Protein AF-A0A3L6E721-F1 (afdb_monomer_lite)

Structure (mmCIF, N/CA/C/O backbone):
data_AF-A0A3L6E721-F1
#
_entry.id   AF-A0A3L6E721-F1
#
loop_
_atom_site.group_PDB
_atom_site.id
_atom_site.type_symbol
_atom_site.label_atom_id
_atom_site.label_alt_id
_atom_site.label_comp_id
_atom_site.label_asym_id
_atom_site.label_entity_id
_atom_site.label_seq_id
_atom_site.pdbx_PDB_ins_code
_atom_site.Cartn_x
_atom_site.Cartn_y
_atom_site.Cartn_z
_atom_site.occupancy
_atom_site.B_iso_or_equiv
_atom_site.auth_seq_id
_atom_site.auth_comp_id
_atom_site.auth_asym_id
_atom_site.auth_atom_id
_atom_site.pdbx_PDB_model_num
ATOM 1 N N . MET A 1 1 ? -9.707 8.277 17.099 1.00 59.19 1 MET A N 1
ATOM 2 C CA . MET A 1 1 ? -8.666 9.233 17.540 1.00 59.19 1 MET A CA 1
ATOM 3 C C . MET A 1 1 ? -8.993 9.971 18.826 1.00 59.19 1 MET A C 1
ATOM 5 O O . MET A 1 1 ? -8.111 10.050 19.666 1.00 59.19 1 MET A O 1
ATOM 9 N N . GLY A 1 2 ? -10.225 10.451 19.036 1.00 62.56 2 GLY A N 1
ATOM 10 C CA . GLY A 1 2 ? -10.577 11.177 20.269 1.00 62.56 2 GLY A CA 1
ATOM 11 C C . GLY A 1 2 ? -10.216 10.443 21.569 1.00 62.56 2 GLY A C 1
ATOM 12 O O . GLY A 1 2 ? -9.658 11.056 22.465 1.00 62.56 2 GLY A O 1
ATOM 13 N N . VAL A 1 3 ? -10.417 9.121 21.645 1.00 65.62 3 VAL A N 1
ATOM 14 C CA . VAL A 1 3 ? -10.049 8.321 22.834 1.00 65.62 3 VAL A CA 1
ATOM 15 C C . VAL A 1 3 ? -8.526 8.236 23.040 1.00 65.62 3 VAL A C 1
ATOM 17 O O . VAL A 1 3 ? -8.079 8.391 24.173 1.00 65.62 3 VAL A O 1
ATOM 20 N N . LEU A 1 4 ? -7.732 8.071 21.966 1.00 60.97 4 LEU A N 1
ATOM 21 C CA . LEU A 1 4 ? -6.254 8.070 22.013 1.00 60.97 4 LEU A CA 1
ATOM 22 C C . LEU A 1 4 ? -5.689 9.377 22.576 1.00 60.97 4 LEU A C 1
ATOM 24 O O . LEU A 1 4 ? -4.715 9.365 23.319 1.00 60.97 4 LEU A O 1
ATOM 28 N N . LEU A 1 5 ? -6.282 10.499 22.181 1.00 61.50 5 LEU A N 1
ATOM 29 C CA . LEU A 1 5 ? -5.807 11.838 22.530 1.00 61.50 5 LEU A CA 1
ATOM 30 C C . LEU A 1 5 ? -6.464 12.380 23.811 1.00 61.50 5 LEU A C 1
ATOM 32 O O . LEU A 1 5 ? -6.153 13.481 24.252 1.00 61.50 5 LEU A O 1
ATOM 36 N N . SER A 1 6 ? -7.380 11.619 24.416 1.00 64.69 6 SER A N 1
ATOM 37 C CA . SER A 1 6 ? -8.071 12.004 25.646 1.00 64.69 6 SER A CA 1
ATOM 38 C C . SER A 1 6 ? -7.344 11.524 26.903 1.00 64.69 6 SER A C 1
ATOM 40 O O . SER A 1 6 ? -6.541 10.593 26.875 1.00 64.69 6 SER A O 1
ATOM 42 N N . ARG A 1 7 ? -7.744 12.071 28.058 1.00 59.16 7 ARG A N 1
ATOM 43 C CA . ARG A 1 7 ? -7.320 11.593 29.387 1.00 59.16 7 ARG A CA 1
ATOM 44 C C . ARG A 1 7 ? -7.696 10.130 29.682 1.00 59.16 7 ARG A C 1
ATOM 46 O O . ARG A 1 7 ? -7.154 9.553 30.615 1.00 59.16 7 ARG A O 1
ATOM 53 N N . HIS A 1 8 ? -8.580 9.524 28.886 1.00 65.94 8 HIS A N 1
ATOM 54 C CA . HIS A 1 8 ? -9.030 8.132 29.029 1.00 65.94 8 HIS A CA 1
ATOM 55 C C . HIS A 1 8 ? -8.219 7.160 28.158 1.00 65.94 8 HIS A C 1
ATOM 57 O O . HIS A 1 8 ? -8.644 6.034 27.902 1.00 65.94 8 HIS A O 1
ATOM 63 N N . CYS A 1 9 ? -7.054 7.589 27.667 1.00 63.94 9 CYS A N 1
ATOM 64 C CA . CYS A 1 9 ? -6.221 6.778 26.799 1.00 63.94 9 CYS A CA 1
ATOM 65 C C . CYS A 1 9 ? -5.763 5.495 27.531 1.00 63.94 9 CYS A C 1
ATOM 67 O O . CYS A 1 9 ? -5.126 5.601 28.584 1.00 63.94 9 CYS A O 1
ATOM 69 N N . PRO A 1 10 ? -6.027 4.282 26.999 1.00 63.97 10 PRO A N 1
ATOM 70 C CA . PRO A 1 10 ? -5.727 3.007 27.674 1.00 63.97 10 PRO A CA 1
ATOM 71 C C . PRO A 1 10 ? -4.226 2.783 27.939 1.00 63.97 10 PRO A C 1
ATOM 73 O O . PRO A 1 10 ? -3.845 1.941 28.760 1.00 63.97 10 PRO A O 1
ATOM 76 N N . VAL A 1 11 ? -3.366 3.569 27.282 1.00 67.25 11 VAL A N 1
ATOM 77 C CA . VAL A 1 11 ? -1.922 3.617 27.536 1.00 67.25 11 VAL A CA 1
ATOM 78 C C . VAL A 1 11 ? -1.609 4.196 28.920 1.00 67.25 11 VAL A C 1
ATOM 80 O O . VAL A 1 11 ? -0.699 3.694 29.567 1.00 67.25 11 VAL A O 1
ATOM 83 N N . TRP A 1 12 ? -2.384 5.161 29.429 1.00 66.00 12 TRP A N 1
ATOM 84 C CA . TRP A 1 12 ? -2.073 5.894 30.671 1.00 66.00 12 TRP A CA 1
ATOM 85 C C . TRP A 1 12 ? -3.163 5.775 31.747 1.00 66.00 12 TRP A C 1
ATOM 87 O O . TRP A 1 12 ? -2.853 5.678 32.931 1.00 66.00 12 TRP A O 1
ATOM 97 N N . ALA A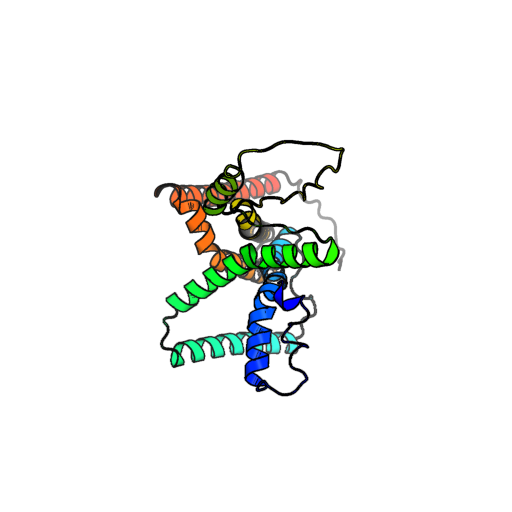 1 13 ? -4.436 5.699 31.349 1.00 58.44 13 ALA A N 1
ATOM 98 C CA . ALA A 1 13 ? -5.597 5.745 32.246 1.00 58.44 13 ALA A CA 1
ATOM 99 C C . ALA A 1 13 ? -5.777 4.500 33.143 1.00 58.44 13 ALA A C 1
ATOM 101 O O . ALA A 1 13 ? -6.616 4.496 34.037 1.00 58.44 13 ALA A O 1
ATOM 102 N N . GLY A 1 14 ? -4.995 3.438 32.920 1.00 55.88 14 GLY A N 1
ATOM 103 C CA . GLY A 1 14 ? -5.086 2.161 33.639 1.00 55.88 14 GLY A CA 1
ATOM 104 C C . GLY A 1 14 ? -3.946 1.875 34.621 1.00 55.88 14 GLY A C 1
ATOM 105 O O . GLY A 1 14 ? -3.832 0.739 35.077 1.00 55.88 14 GLY A O 1
ATOM 106 N N . ALA A 1 15 ? -3.084 2.848 34.938 1.00 57.94 15 ALA A N 1
ATOM 107 C CA . ALA A 1 15 ? -1.935 2.634 35.830 1.00 57.94 15 ALA A CA 1
ATOM 108 C C . ALA A 1 15 ? -2.318 2.275 37.290 1.00 57.94 15 ALA A C 1
ATOM 110 O O . ALA A 1 15 ? -1.458 1.844 38.049 1.00 57.94 15 ALA A O 1
ATOM 111 N N . GLY A 1 16 ? -3.602 2.399 37.662 1.00 58.09 16 GLY A N 1
ATOM 112 C CA . GLY A 1 16 ? -4.143 2.173 39.012 1.00 58.09 16 GLY A CA 1
ATOM 113 C C . GLY A 1 16 ? -4.856 0.831 39.271 1.00 58.09 16 GLY A C 1
ATOM 114 O O . GLY A 1 16 ? -5.686 0.771 40.169 1.00 58.09 16 GLY A O 1
ATOM 115 N N . GLY A 1 17 ? -4.575 -0.241 38.515 1.00 60.00 17 GLY A N 1
ATOM 116 C CA . GLY A 1 17 ? -4.754 -1.617 39.030 1.00 60.00 17 GLY A CA 1
ATOM 117 C C . GLY A 1 17 ? -6.043 -2.402 38.721 1.00 60.00 17 GLY A C 1
ATOM 118 O O . GLY A 1 17 ? -6.237 -3.453 39.320 1.00 60.00 17 GLY A O 1
ATOM 119 N N . SER A 1 18 ? -6.905 -1.982 37.787 1.00 69.06 18 SER A N 1
ATOM 120 C CA . SER A 1 18 ? -8.177 -2.699 37.513 1.00 69.06 18 SER A CA 1
ATOM 121 C C . SER A 1 18 ? -8.156 -3.662 36.302 1.00 69.06 18 SER A C 1
ATOM 123 O O . SER A 1 18 ? -8.929 -4.618 36.257 1.00 69.06 18 SER A O 1
ATOM 125 N N . LEU A 1 19 ? -7.254 -3.484 35.323 1.00 72.75 19 LEU A N 1
ATOM 126 C CA . LEU A 1 19 ? -7.247 -4.287 34.086 1.00 72.75 19 LEU A CA 1
ATOM 127 C C . LEU A 1 19 ? -6.086 -5.287 34.000 1.00 72.75 19 LEU A C 1
ATOM 129 O O . LEU A 1 19 ? -4.929 -4.943 34.240 1.00 72.75 19 LEU A O 1
ATOM 133 N N . ARG A 1 20 ? -6.387 -6.510 33.534 1.00 81.81 20 ARG A N 1
ATOM 134 C CA . ARG A 1 20 ? -5.376 -7.527 33.193 1.00 81.81 20 ARG A CA 1
ATOM 135 C C . ARG A 1 20 ? -4.477 -7.034 32.054 1.00 81.81 20 ARG A C 1
ATOM 137 O O . ARG A 1 20 ? -4.960 -6.432 31.095 1.00 81.81 20 ARG A O 1
ATOM 144 N N . PHE A 1 21 ? -3.184 -7.361 32.110 1.00 80.81 21 PHE A N 1
ATOM 145 C CA . PHE A 1 21 ? -2.191 -6.912 31.122 1.00 80.81 21 PHE A CA 1
ATOM 146 C C . PHE A 1 21 ? -2.587 -7.235 29.669 1.00 80.81 21 PHE A C 1
ATOM 148 O O . PHE A 1 21 ? -2.587 -6.343 28.824 1.00 80.81 21 PHE A O 1
ATOM 155 N N . MET A 1 22 ? -3.013 -8.473 29.389 1.00 84.31 22 MET A N 1
ATOM 156 C CA . MET A 1 22 ? -3.450 -8.879 28.042 1.00 84.31 22 MET A CA 1
ATOM 157 C C . MET A 1 22 ? -4.666 -8.088 27.545 1.00 84.31 22 MET A C 1
ATOM 159 O O . MET A 1 22 ? -4.739 -7.724 26.375 1.00 84.31 22 MET A O 1
ATOM 163 N N . GLN A 1 23 ? -5.600 -7.772 28.442 1.00 84.06 23 GLN A N 1
ATOM 164 C CA . GLN A 1 23 ? -6.775 -6.975 28.109 1.00 84.06 23 GLN A CA 1
ATOM 165 C C . GLN A 1 23 ? -6.376 -5.530 27.773 1.00 84.06 23 GLN A C 1
ATOM 167 O O . GLN A 1 23 ? -6.876 -4.954 26.809 1.00 84.06 23 GLN A O 1
ATOM 172 N N . ARG A 1 24 ? -5.419 -4.962 28.518 1.00 81.38 24 ARG A N 1
ATOM 173 C CA . ARG A 1 24 ? -4.855 -3.637 28.229 1.00 81.38 24 ARG A CA 1
ATOM 174 C C . ARG A 1 24 ? -4.143 -3.606 26.878 1.00 81.38 24 ARG A C 1
ATOM 176 O O . ARG A 1 24 ? -4.360 -2.659 26.129 1.00 81.38 24 ARG A O 1
ATOM 183 N N . LEU A 1 25 ? -3.361 -4.635 26.544 1.00 82.44 25 LEU A N 1
ATOM 184 C CA . LEU A 1 25 ? -2.723 -4.751 25.229 1.00 82.44 25 LEU A CA 1
ATOM 185 C C . LEU A 1 25 ? -3.774 -4.756 24.110 1.00 82.44 25 LEU A C 1
ATOM 187 O O . LEU A 1 25 ? -3.654 -3.978 23.172 1.00 82.44 25 LEU A O 1
ATOM 191 N N . GLY A 1 26 ? -4.848 -5.541 24.258 1.00 83.12 26 GLY A N 1
ATOM 192 C CA . GLY A 1 26 ? -5.957 -5.565 23.300 1.00 83.12 26 GLY A CA 1
ATOM 193 C C . GLY A 1 26 ? -6.615 -4.194 23.108 1.00 83.12 26 GLY A C 1
ATOM 194 O O . GLY A 1 26 ? -6.809 -3.755 21.975 1.00 83.12 26 GLY A O 1
ATOM 195 N N . TYR A 1 27 ? -6.891 -3.467 24.197 1.00 83.00 27 TYR A N 1
ATOM 196 C CA . TYR A 1 27 ? -7.426 -2.105 24.100 1.00 83.00 27 TYR A CA 1
ATOM 197 C C . TYR A 1 27 ? -6.462 -1.146 23.406 1.00 83.00 27 TYR A C 1
ATOM 199 O O . TYR A 1 27 ? -6.893 -0.374 22.552 1.00 83.00 27 TYR A O 1
ATOM 207 N N . VAL A 1 28 ? -5.170 -1.199 23.738 1.00 83.06 28 VAL A N 1
ATOM 208 C CA . VAL A 1 28 ? -4.150 -0.369 23.085 1.00 83.06 28 VAL A CA 1
ATOM 209 C C . VAL A 1 28 ? -4.083 -0.684 21.593 1.00 83.06 28 VAL A C 1
ATOM 211 O O . VAL A 1 28 ? -4.116 0.248 20.798 1.00 83.06 28 VAL A O 1
ATOM 214 N N . SER A 1 29 ? -4.077 -1.958 21.196 1.00 84.12 29 SER A N 1
ATOM 215 C CA . SER A 1 29 ? -4.063 -2.367 19.788 1.00 84.12 29 SER A CA 1
ATOM 216 C C . SER A 1 29 ? -5.284 -1.857 19.023 1.00 84.12 29 SER A C 1
ATOM 218 O O . SER A 1 29 ? -5.118 -1.256 17.965 1.00 84.12 29 SER A O 1
ATOM 220 N N . CYS A 1 30 ? -6.498 -2.008 19.562 1.00 82.94 30 CYS A N 1
ATOM 221 C CA . CYS A 1 30 ? -7.720 -1.504 18.922 1.00 82.94 30 CYS A CA 1
ATOM 222 C C . CYS A 1 30 ? -7.704 0.019 18.755 1.00 82.94 30 CYS A C 1
ATOM 224 O O . CYS A 1 30 ? -8.133 0.562 17.738 1.00 82.94 30 CYS A O 1
ATOM 226 N N . VAL A 1 31 ? -7.208 0.718 19.772 1.00 80.38 31 VAL A N 1
ATOM 227 C CA . VAL A 1 31 ? -7.213 2.177 19.828 1.00 80.38 31 VAL A CA 1
ATOM 228 C C . VAL A 1 31 ? -6.085 2.765 18.963 1.00 80.38 31 VAL A C 1
ATOM 230 O O . VAL A 1 31 ? -6.298 3.788 18.313 1.00 80.38 31 VAL A O 1
ATOM 233 N N . ALA A 1 32 ? -4.939 2.083 18.862 1.00 83.06 32 ALA A N 1
ATOM 234 C CA . ALA A 1 32 ? -3.809 2.427 17.996 1.00 83.06 32 ALA A CA 1
ATOM 235 C C . ALA A 1 32 ? -3.986 1.988 16.534 1.00 83.06 32 ALA A C 1
ATOM 237 O O . ALA A 1 32 ? -3.290 2.499 15.663 1.00 83.06 32 ALA A O 1
ATOM 238 N N . TYR A 1 33 ? -4.923 1.088 16.236 1.00 84.50 33 TYR A N 1
ATOM 239 C CA . TYR A 1 33 ? -5.125 0.530 14.899 1.00 84.50 33 TYR A CA 1
ATOM 240 C C . TYR A 1 33 ? -5.216 1.581 13.770 1.00 84.50 33 TYR A C 1
ATOM 242 O O . TYR A 1 33 ? -4.539 1.414 12.755 1.00 84.50 33 TYR A O 1
ATOM 250 N N . PRO A 1 34 ? -5.934 2.717 13.919 1.00 86.56 34 PRO A N 1
ATOM 251 C CA . PRO A 1 34 ? -5.945 3.749 12.885 1.00 86.56 34 PRO A CA 1
ATOM 252 C C . PRO A 1 34 ? -4.575 4.393 12.637 1.00 86.56 34 PRO A C 1
ATOM 254 O O . PRO A 1 34 ? -4.321 4.804 11.511 1.00 86.56 34 PRO A O 1
ATOM 257 N N . LEU A 1 35 ? -3.672 4.460 13.626 1.00 87.38 35 LEU A N 1
ATOM 258 C CA . LEU A 1 35 ? -2.313 4.995 13.432 1.00 87.38 35 LEU A CA 1
ATOM 259 C C . LEU A 1 35 ? -1.501 4.149 12.448 1.00 87.38 35 LEU 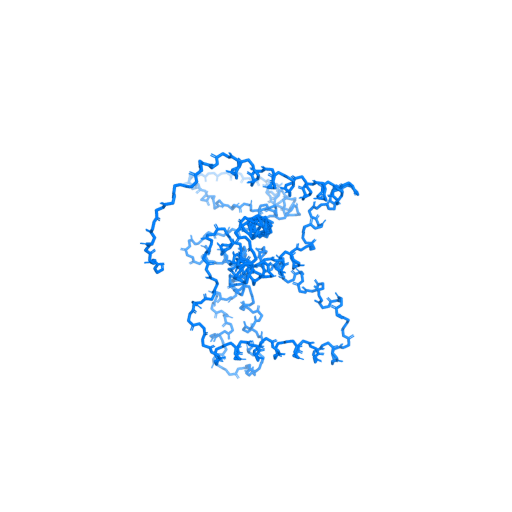A C 1
ATOM 261 O O . LEU A 1 35 ? -0.689 4.701 11.709 1.00 87.38 35 LEU A O 1
ATOM 265 N N . ALA A 1 36 ? -1.763 2.840 12.375 1.00 88.94 36 ALA A N 1
ATOM 266 C CA . ALA A 1 36 ? -1.113 1.948 11.418 1.00 88.94 36 ALA A CA 1
ATOM 267 C C . ALA A 1 36 ? -1.451 2.286 9.950 1.00 88.94 36 ALA A C 1
ATOM 269 O O . ALA A 1 36 ? -0.767 1.822 9.040 1.00 88.94 36 ALA A O 1
ATOM 270 N N . SER A 1 37 ? -2.450 3.141 9.695 1.00 91.81 37 SER A N 1
ATOM 271 C CA . SER A 1 37 ? -2.745 3.624 8.342 1.00 91.81 37 SER A CA 1
ATOM 272 C C . SER A 1 37 ? -1.643 4.497 7.738 1.00 91.81 37 SER A C 1
ATOM 274 O O . SER A 1 37 ? -1.463 4.454 6.523 1.00 91.81 37 SER A O 1
ATOM 276 N N . ILE A 1 38 ? -0.882 5.254 8.542 1.00 91.75 38 ILE A N 1
ATOM 277 C CA . ILE A 1 38 ? 0.239 6.067 8.042 1.00 91.75 38 ILE A CA 1
ATOM 278 C C . ILE A 1 38 ? 1.329 5.167 7.439 1.00 91.75 38 ILE A C 1
ATOM 280 O O . ILE A 1 38 ? 1.593 5.302 6.242 1.00 91.75 38 ILE A O 1
ATOM 284 N N . PRO A 1 39 ? 1.943 4.228 8.194 1.00 92.75 39 PRO A N 1
ATOM 285 C CA . PRO A 1 39 ? 2.971 3.358 7.633 1.00 92.75 39 PRO A CA 1
ATOM 286 C C . PRO A 1 39 ? 2.423 2.481 6.505 1.00 92.75 39 PRO A C 1
ATOM 288 O O . PRO A 1 39 ? 3.133 2.252 5.532 1.00 92.75 39 PRO A O 1
ATOM 291 N N . LEU A 1 40 ? 1.153 2.061 6.565 1.00 92.19 40 LEU A N 1
ATOM 292 C CA . LEU A 1 40 ? 0.512 1.344 5.461 1.00 92.19 40 LEU A CA 1
ATOM 293 C C . LEU A 1 40 ? 0.429 2.190 4.181 1.00 92.19 40 LEU A C 1
ATOM 295 O O . LEU A 1 40 ? 0.710 1.700 3.091 1.00 92.19 40 LEU A O 1
ATOM 299 N N . THR A 1 41 ? 0.063 3.466 4.297 1.00 92.75 41 THR A N 1
ATOM 300 C CA . THR A 1 41 ? -0.020 4.385 3.151 1.00 92.75 41 THR A CA 1
ATOM 301 C C . THR A 1 41 ? 1.362 4.620 2.546 1.00 92.75 41 THR A C 1
ATOM 303 O O . THR A 1 41 ? 1.510 4.564 1.327 1.00 92.75 41 THR A O 1
ATOM 306 N N . VAL A 1 42 ? 2.385 4.807 3.387 1.00 94.19 42 VAL A N 1
ATOM 307 C CA . VAL A 1 42 ? 3.785 4.921 2.946 1.00 94.19 42 VAL A CA 1
ATOM 308 C C . VAL A 1 42 ? 4.239 3.639 2.247 1.00 94.19 42 VAL A C 1
ATOM 310 O O . VAL A 1 42 ? 4.801 3.710 1.158 1.00 94.19 42 VAL A O 1
ATOM 313 N N . TYR A 1 43 ? 3.932 2.469 2.812 1.00 91.94 43 TYR A N 1
ATOM 314 C CA . TYR A 1 43 ? 4.230 1.172 2.205 1.00 91.94 43 TYR A CA 1
ATOM 315 C C . TYR A 1 43 ? 3.592 1.021 0.818 1.00 91.94 43 TYR A C 1
ATOM 317 O O . TYR A 1 43 ? 4.256 0.583 -0.115 1.00 91.94 43 TYR A O 1
ATOM 325 N N . CYS A 1 44 ? 2.335 1.437 0.645 1.00 92.50 44 CYS A N 1
ATOM 326 C CA . CYS A 1 44 ? 1.661 1.398 -0.654 1.00 92.50 44 CYS A CA 1
ATOM 327 C C . CYS A 1 44 ? 2.211 2.428 -1.660 1.00 92.50 44 CYS A C 1
ATOM 329 O O . CYS A 1 44 ? 2.108 2.214 -2.868 1.00 92.50 44 CYS A O 1
ATOM 331 N N . ALA A 1 45 ? 2.769 3.549 -1.192 1.00 93.19 45 ALA A N 1
ATOM 332 C CA . ALA A 1 45 ? 3.348 4.595 -2.040 1.00 93.19 45 ALA A CA 1
ATOM 333 C C . ALA A 1 45 ? 4.794 4.293 -2.466 1.00 93.19 45 ALA A C 1
ATOM 335 O O . ALA A 1 45 ? 5.228 4.736 -3.531 1.00 93.19 45 ALA A O 1
ATOM 336 N N . LEU A 1 46 ? 5.535 3.540 -1.649 1.00 92.25 46 LEU A N 1
ATOM 337 C CA . LEU A 1 46 ? 6.959 3.274 -1.839 1.00 92.25 46 LEU A CA 1
ATOM 338 C C . LEU A 1 46 ? 7.287 2.640 -3.207 1.00 92.25 46 LEU A C 1
ATOM 340 O O . LEU A 1 46 ? 8.175 3.165 -3.879 1.00 92.25 46 LEU A O 1
ATOM 344 N N . PRO A 1 47 ? 6.583 1.595 -3.696 1.00 89.50 47 PRO A N 1
ATOM 345 C CA . PRO A 1 47 ? 6.909 0.991 -4.987 1.00 89.50 47 PRO A CA 1
ATOM 346 C C . PRO A 1 47 ? 6.696 1.965 -6.147 1.00 89.50 47 PRO A C 1
ATOM 348 O O . PRO A 1 47 ? 7.541 2.047 -7.035 1.00 89.50 47 PRO A O 1
ATOM 351 N N . ALA A 1 48 ? 5.617 2.753 -6.112 1.00 91.88 48 ALA A N 1
ATOM 352 C CA . ALA A 1 48 ? 5.365 3.795 -7.103 1.00 91.88 48 ALA A CA 1
ATOM 353 C C . ALA A 1 48 ? 6.483 4.848 -7.102 1.00 91.88 48 ALA A C 1
ATOM 355 O O . ALA A 1 48 ? 7.018 5.176 -8.158 1.00 91.88 48 ALA A O 1
ATOM 356 N N . ALA A 1 49 ? 6.890 5.331 -5.925 1.00 91.00 49 ALA A N 1
ATOM 357 C CA . ALA A 1 49 ? 7.974 6.301 -5.809 1.00 91.00 49 ALA A CA 1
ATOM 358 C C . ALA A 1 49 ? 9.301 5.745 -6.354 1.00 91.00 49 ALA A C 1
ATOM 360 O O . ALA A 1 49 ? 9.983 6.427 -7.118 1.00 91.00 49 ALA A O 1
ATOM 361 N N . CYS A 1 50 ? 9.653 4.502 -6.024 1.00 88.94 50 CYS A N 1
ATOM 362 C CA . CYS A 1 50 ? 10.887 3.864 -6.490 1.00 88.94 50 CYS A CA 1
ATOM 363 C C . CYS A 1 50 ? 10.887 3.572 -7.996 1.00 88.94 50 CYS A C 1
ATOM 365 O O . CYS A 1 50 ? 11.935 3.665 -8.633 1.00 88.94 50 CYS A O 1
ATOM 367 N N . LEU A 1 51 ? 9.730 3.246 -8.578 1.00 87.19 51 LEU A N 1
ATOM 368 C CA . LEU A 1 51 ? 9.596 3.043 -10.022 1.00 87.19 51 LEU A CA 1
ATOM 369 C C . LEU A 1 51 ? 9.667 4.356 -10.804 1.00 87.19 51 LEU A C 1
ATOM 371 O O . LEU A 1 51 ? 10.304 4.399 -11.849 1.00 87.19 51 LEU A O 1
ATOM 375 N N . LEU A 1 52 ? 9.068 5.430 -10.286 1.00 85.62 52 LEU A N 1
ATOM 376 C CA . LEU A 1 52 ? 9.059 6.735 -10.954 1.00 85.62 52 LEU A CA 1
ATOM 377 C C . LEU A 1 52 ? 10.379 7.502 -10.799 1.00 85.62 52 LEU A C 1
ATOM 379 O O . LEU A 1 52 ? 10.754 8.257 -11.687 1.00 85.62 52 LEU A O 1
ATOM 383 N N . THR A 1 53 ? 11.089 7.325 -9.681 1.00 84.81 53 THR A N 1
ATOM 384 C CA . THR A 1 53 ? 12.371 8.013 -9.427 1.00 84.81 53 THR A CA 1
ATOM 385 C C . THR A 1 53 ? 13.597 7.200 -9.832 1.00 84.81 53 THR A C 1
ATOM 387 O O . THR A 1 53 ? 14.713 7.703 -9.739 1.00 84.81 53 THR A O 1
ATOM 390 N N . GLY A 1 54 ? 13.425 5.932 -10.212 1.00 74.81 54 GLY A N 1
ATOM 391 C CA . GLY A 1 54 ? 14.524 5.020 -10.537 1.00 74.81 54 GLY A CA 1
ATOM 392 C C . GLY A 1 54 ? 15.339 4.534 -9.330 1.00 74.81 54 GLY A C 1
ATOM 393 O O . GLY A 1 54 ? 16.121 3.595 -9.469 1.00 74.81 54 GLY A O 1
ATOM 394 N N . LYS A 1 55 ? 15.128 5.081 -8.125 1.00 80.06 55 LYS A N 1
ATOM 395 C CA . LYS A 1 55 ? 15.883 4.712 -6.915 1.00 80.06 55 LYS A CA 1
ATOM 396 C C . LYS A 1 55 ? 15.604 3.274 -6.470 1.00 80.06 55 LYS A C 1
ATOM 398 O O . LYS A 1 55 ? 14.494 2.755 -6.629 1.00 80.06 55 LYS A O 1
ATOM 403 N N . SER A 1 56 ? 16.626 2.606 -5.943 1.00 73.62 56 SER A N 1
ATOM 404 C CA . SER A 1 56 ? 16.509 1.260 -5.372 1.00 73.62 56 SER A CA 1
ATOM 405 C C . SER A 1 56 ? 15.767 1.293 -4.032 1.00 73.62 56 SER A C 1
ATOM 407 O O . SER A 1 56 ? 15.893 2.242 -3.264 1.00 73.62 56 SER A O 1
ATOM 409 N N . ILE A 1 57 ? 14.940 0.269 -3.785 1.00 72.25 57 ILE A N 1
ATOM 410 C CA . ILE A 1 57 ? 14.209 0.092 -2.513 1.00 72.25 57 ILE A CA 1
ATOM 411 C C . ILE A 1 57 ? 15.161 -0.399 -1.421 1.00 72.25 57 ILE A C 1
ATOM 413 O O . ILE A 1 57 ? 15.038 -0.010 -0.263 1.00 72.25 57 ILE A O 1
ATOM 417 N N . PHE A 1 58 ? 16.092 -1.268 -1.808 1.00 70.00 58 PHE A N 1
ATOM 418 C CA . PHE A 1 58 ? 17.115 -1.813 -0.933 1.00 70.00 58 PHE A CA 1
ATOM 419 C C . PHE A 1 58 ? 18.423 -1.043 -1.138 1.00 70.00 58 PHE A C 1
ATOM 421 O O . PHE A 1 58 ? 18.678 -0.611 -2.266 1.00 70.00 58 PHE A O 1
ATOM 428 N N . PRO A 1 59 ? 19.225 -0.855 -0.075 1.00 70.50 59 PRO A N 1
ATOM 429 C CA . PRO A 1 59 ? 20.592 -0.368 -0.222 1.00 70.50 59 PRO A CA 1
ATOM 430 C C . PRO A 1 59 ? 21.382 -1.337 -1.107 1.00 70.50 59 PRO A C 1
ATOM 432 O O . PRO A 1 59 ? 21.142 -2.542 -1.054 1.00 70.50 59 PRO A O 1
ATOM 435 N N . ASP A 1 60 ? 22.312 -0.821 -1.908 1.00 66.81 60 ASP A N 1
ATOM 436 C CA . ASP A 1 60 ? 23.084 -1.642 -2.850 1.00 66.81 60 ASP A CA 1
ATOM 437 C C . ASP A 1 60 ? 24.013 -2.647 -2.127 1.00 66.81 60 ASP A C 1
ATOM 439 O O . ASP A 1 60 ? 24.377 -3.679 -2.689 1.00 66.81 60 ASP A O 1
ATOM 443 N N . ASP A 1 61 ? 24.283 -2.411 -0.837 1.00 70.50 61 ASP A N 1
ATOM 444 C CA . ASP A 1 61 ? 25.142 -3.219 0.037 1.00 70.50 61 ASP A CA 1
ATOM 445 C C . ASP A 1 61 ? 24.378 -4.267 0.878 1.00 70.50 61 ASP A C 1
ATOM 447 O O . ASP A 1 61 ? 24.719 -4.509 2.037 1.00 70.50 61 ASP A O 1
ATOM 451 N N . VAL A 1 62 ? 23.316 -4.893 0.356 1.00 72.75 62 VAL A N 1
ATOM 452 C CA . VAL A 1 62 ? 22.668 -6.009 1.079 1.00 72.75 62 VAL A CA 1
ATOM 453 C C . VAL A 1 62 ? 23.603 -7.217 1.140 1.00 72.75 62 VAL A C 1
ATOM 455 O O . VAL A 1 62 ? 23.855 -7.888 0.137 1.00 72.75 62 VAL A O 1
ATOM 458 N N . GLY A 1 63 ? 24.092 -7.527 2.341 1.00 82.12 63 GLY A N 1
ATOM 459 C CA . GLY A 1 63 ? 24.917 -8.703 2.576 1.00 82.12 63 GLY A CA 1
ATOM 460 C C . GLY A 1 63 ? 24.119 -10.005 2.456 1.00 82.12 63 GLY A C 1
ATOM 461 O O . GLY A 1 63 ? 22.894 -10.037 2.587 1.00 82.12 63 GLY A O 1
ATOM 462 N N . PHE A 1 64 ? 24.826 -11.126 2.280 1.00 84.75 64 PHE A N 1
ATOM 463 C CA . PHE A 1 64 ? 24.210 -12.461 2.264 1.00 84.75 64 PHE A CA 1
ATOM 464 C C . PHE A 1 64 ? 23.368 -12.727 3.524 1.00 84.75 64 PHE A C 1
ATOM 466 O O . PHE A 1 64 ? 22.253 -13.237 3.434 1.00 84.75 64 PHE A O 1
ATOM 473 N N . ASN A 1 65 ? 23.875 -12.330 4.695 1.00 87.31 65 ASN A N 1
ATOM 474 C CA . ASN A 1 65 ? 23.176 -12.507 5.968 1.00 87.31 65 ASN A CA 1
ATOM 475 C C . ASN A 1 65 ? 21.868 -11.704 6.022 1.00 87.31 65 ASN A C 1
ATOM 477 O O . ASN A 1 65 ? 20.852 -12.238 6.466 1.00 87.31 65 ASN A O 1
ATOM 481 N N . ASP A 1 66 ? 21.863 -10.469 5.516 1.00 84.75 66 ASP A N 1
ATOM 482 C CA . ASP A 1 66 ? 20.668 -9.619 5.492 1.00 84.75 66 ASP A CA 1
ATOM 483 C C . ASP A 1 66 ? 19.593 -10.217 4.581 1.00 84.75 66 ASP A C 1
ATOM 485 O O . ASP A 1 66 ? 18.423 -10.307 4.960 1.00 84.75 66 ASP A O 1
ATOM 489 N N . ALA A 1 67 ? 19.995 -10.719 3.409 1.00 81.88 67 ALA A N 1
ATOM 490 C CA . ALA A 1 67 ? 19.093 -11.407 2.491 1.00 81.88 67 ALA A CA 1
ATOM 491 C C . ALA A 1 67 ? 18.474 -12.665 3.128 1.00 81.88 67 ALA A C 1
ATOM 493 O O . ALA A 1 67 ? 17.262 -12.875 3.029 1.00 81.88 67 ALA A O 1
ATOM 494 N N . VAL A 1 68 ? 19.273 -13.480 3.828 1.00 87.81 68 VAL A N 1
ATOM 495 C CA . VAL A 1 68 ? 18.784 -14.673 4.541 1.00 87.81 68 VAL A CA 1
ATOM 496 C C . VAL A 1 68 ? 17.781 -14.291 5.628 1.00 87.81 68 VAL A C 1
ATOM 498 O O . VAL A 1 68 ? 16.719 -14.909 5.719 1.00 87.81 68 VAL A O 1
ATOM 501 N N . VAL A 1 69 ? 18.065 -13.255 6.420 1.00 90.44 69 VAL A N 1
ATOM 502 C CA . VAL A 1 69 ? 17.149 -12.776 7.467 1.00 90.44 69 VAL A CA 1
ATOM 503 C C . VAL A 1 69 ? 15.826 -12.299 6.867 1.00 90.44 69 VAL A C 1
ATOM 505 O O . VAL A 1 69 ? 14.766 -12.666 7.373 1.00 90.44 69 VAL A O 1
ATOM 508 N N . VAL A 1 70 ? 15.857 -11.548 5.763 1.00 84.06 70 VAL A N 1
ATOM 509 C CA . VAL A 1 70 ? 14.639 -11.098 5.067 1.00 84.06 70 VAL A CA 1
ATOM 510 C C . VAL A 1 70 ? 13.817 -12.286 4.563 1.00 84.06 70 VAL A C 1
ATOM 512 O O . VAL A 1 70 ? 12.603 -12.323 4.773 1.00 84.06 70 VAL A O 1
ATOM 515 N N . ILE A 1 71 ? 14.456 -13.284 3.948 1.00 82.94 71 ILE A N 1
ATOM 516 C CA . ILE A 1 71 ? 13.773 -14.494 3.466 1.00 82.94 71 ILE A CA 1
ATOM 517 C C . ILE A 1 71 ? 13.144 -15.263 4.634 1.00 82.94 71 ILE A C 1
ATOM 519 O O . ILE A 1 71 ? 11.979 -15.661 4.551 1.00 82.94 71 ILE A O 1
ATOM 523 N N . LEU A 1 72 ? 13.874 -15.434 5.741 1.00 91.62 72 LEU A N 1
ATOM 524 C CA . LEU A 1 72 ? 13.361 -16.101 6.937 1.00 91.62 72 LEU A CA 1
ATOM 525 C C . LEU A 1 72 ? 12.162 -15.351 7.525 1.00 91.62 72 LEU A C 1
ATOM 527 O O . LEU A 1 72 ? 11.135 -15.975 7.797 1.00 91.62 72 LEU A O 1
ATOM 531 N N . LEU A 1 73 ? 12.238 -14.024 7.639 1.00 89.69 73 LEU A N 1
ATOM 532 C CA . LEU A 1 73 ? 11.130 -13.199 8.120 1.00 89.69 73 LEU A CA 1
ATOM 533 C C . LEU A 1 73 ? 9.894 -13.339 7.224 1.00 89.69 73 LEU A C 1
ATOM 535 O O . LEU A 1 73 ? 8.808 -13.621 7.731 1.00 89.69 73 LEU A O 1
ATOM 539 N N . LEU A 1 74 ? 10.045 -13.232 5.902 1.00 83.75 74 LEU A N 1
ATOM 540 C CA . LEU A 1 74 ? 8.931 -13.403 4.963 1.00 83.75 74 LEU A CA 1
ATOM 541 C C . LEU A 1 74 ? 8.320 -14.808 5.056 1.00 83.75 74 LEU A C 1
ATOM 543 O O . LEU A 1 74 ? 7.097 -14.951 5.099 1.00 83.75 74 LEU A O 1
ATOM 547 N N . SER A 1 75 ? 9.158 -15.843 5.157 1.00 82.50 75 SER A N 1
ATOM 548 C CA . SER A 1 75 ? 8.696 -17.224 5.319 1.00 82.50 75 SER A CA 1
ATOM 549 C C . SER A 1 75 ? 7.930 -17.430 6.630 1.00 82.50 75 SER A C 1
ATOM 551 O O . SER A 1 75 ? 6.919 -18.132 6.644 1.00 82.50 75 SER A O 1
ATOM 553 N N . SER A 1 76 ? 8.341 -16.755 7.710 1.00 94.25 76 SER A N 1
ATOM 554 C CA . SER A 1 76 ? 7.676 -16.833 9.013 1.00 94.25 76 SER A CA 1
ATOM 555 C C . SER A 1 76 ? 6.267 -16.231 8.974 1.00 94.25 76 SER A C 1
ATOM 557 O O . SER A 1 76 ? 5.329 -16.805 9.531 1.00 94.25 76 SER A O 1
ATOM 559 N N . VAL A 1 77 ? 6.084 -15.125 8.243 1.00 88.69 77 VAL A N 1
ATOM 560 C CA . VAL A 1 77 ? 4.773 -14.488 8.049 1.00 88.69 77 VAL A CA 1
ATOM 561 C C . VAL A 1 77 ? 3.849 -15.417 7.266 1.00 88.69 77 VAL A C 1
ATOM 563 O O . VAL A 1 77 ? 2.718 -15.656 7.686 1.00 88.69 77 VAL A O 1
ATOM 566 N N . VAL A 1 78 ? 4.339 -16.008 6.171 1.00 83.69 78 VAL A N 1
ATOM 567 C CA . VAL A 1 78 ? 3.563 -16.968 5.368 1.00 83.69 78 VAL A CA 1
ATOM 568 C C . VAL A 1 78 ? 3.177 -18.197 6.194 1.00 83.69 78 VAL A C 1
ATOM 570 O O . VAL A 1 78 ? 2.023 -18.626 6.151 1.00 83.69 78 VAL A O 1
ATOM 573 N N . ALA A 1 79 ? 4.109 -18.740 6.981 1.00 89.44 79 ALA A N 1
ATOM 574 C CA . ALA A 1 79 ? 3.847 -19.873 7.864 1.00 89.44 79 ALA A CA 1
ATOM 575 C C . ALA A 1 79 ? 2.785 -19.540 8.924 1.00 89.44 79 ALA A C 1
ATOM 577 O O . ALA A 1 79 ? 1.896 -20.352 9.180 1.00 89.44 79 ALA A O 1
ATOM 578 N N . THR A 1 80 ? 2.834 -18.331 9.488 1.00 92.94 80 THR A N 1
ATOM 579 C CA . THR A 1 80 ? 1.859 -17.860 10.481 1.00 92.94 80 THR A CA 1
ATOM 580 C C . THR A 1 80 ? 0.460 -17.754 9.878 1.00 92.94 80 THR A C 1
ATOM 582 O O . THR A 1 80 ? -0.484 -18.304 10.439 1.00 92.94 80 THR A O 1
ATOM 585 N N . VAL A 1 81 ? 0.326 -17.145 8.695 1.00 86.75 81 VAL A N 1
ATOM 586 C CA . VAL A 1 81 ? -0.961 -17.062 7.981 1.00 86.75 81 VAL A CA 1
ATOM 587 C C . VAL A 1 81 ? -1.491 -18.458 7.640 1.00 86.75 81 VAL A C 1
ATOM 589 O O . VAL A 1 81 ? -2.677 -18.736 7.805 1.00 86.75 81 VAL A O 1
ATOM 592 N N . ALA A 1 82 ? -0.626 -19.374 7.197 1.00 83.62 82 ALA A N 1
ATOM 593 C CA . ALA A 1 82 ? -1.029 -20.746 6.897 1.00 83.62 82 ALA A CA 1
ATOM 594 C C . ALA A 1 82 ? -1.537 -21.491 8.145 1.00 83.62 82 ALA A C 1
ATOM 596 O O . ALA A 1 82 ? -2.524 -22.227 8.062 1.00 83.62 82 ALA A O 1
ATOM 597 N N . LEU A 1 83 ? -0.889 -21.294 9.296 1.00 93.81 83 LEU A N 1
ATOM 598 C CA . LEU A 1 83 ? -1.312 -21.870 10.570 1.00 93.81 83 LEU A CA 1
ATOM 599 C C . LEU A 1 83 ? -2.651 -21.281 11.033 1.00 93.81 83 LEU A C 1
ATOM 601 O O . LEU A 1 83 ? -3.549 -22.029 11.417 1.00 93.81 83 LEU A O 1
ATOM 605 N N . GLU A 1 84 ? -2.813 -19.963 10.922 1.00 93.06 84 GLU A N 1
ATOM 606 C CA . GLU A 1 84 ? -4.048 -19.256 11.265 1.00 93.06 84 GLU A CA 1
ATOM 607 C C . GLU A 1 84 ? -5.229 -19.740 10.417 1.00 93.06 84 GLU A C 1
ATOM 609 O O . GLU A 1 84 ? -6.295 -20.041 10.953 1.00 93.06 84 GLU A O 1
ATOM 614 N N . LEU A 1 85 ? -5.043 -19.903 9.104 1.00 89.44 85 LEU A N 1
ATOM 615 C CA . LEU A 1 85 ? -6.077 -20.440 8.213 1.00 89.44 85 LEU A CA 1
ATOM 616 C C . LEU A 1 85 ? -6.446 -21.886 8.561 1.00 89.44 85 LEU A C 1
ATOM 618 O O . LEU A 1 85 ? -7.619 -22.257 8.499 1.00 89.44 85 LEU A O 1
ATOM 622 N N . ARG A 1 86 ? -5.463 -22.704 8.961 1.00 92.50 86 ARG A N 1
ATOM 623 C CA . ARG A 1 86 ? -5.707 -24.091 9.385 1.00 92.50 86 ARG A CA 1
ATOM 624 C C . ARG A 1 86 ? -6.488 -24.173 10.691 1.00 92.50 86 ARG A C 1
ATOM 626 O O . ARG A 1 86 ? -7.388 -25.000 10.786 1.00 92.50 86 ARG A O 1
ATOM 633 N N . TRP A 1 87 ? -6.154 -23.349 11.682 1.00 94.88 87 TRP A N 1
ATOM 634 C CA . TRP A 1 87 ? -6.815 -23.375 12.992 1.00 94.88 87 TRP A CA 1
ATOM 635 C C . TRP A 1 87 ? -8.169 -22.669 13.003 1.00 94.88 87 TRP A C 1
ATOM 637 O O . TRP A 1 87 ? -9.086 -23.130 13.676 1.00 94.88 87 TRP A O 1
ATOM 647 N N . SER A 1 88 ? -8.320 -21.580 12.250 1.00 91.19 88 SER A N 1
ATOM 648 C CA . SER A 1 88 ? -9.580 -20.829 12.176 1.00 91.19 88 SER A CA 1
ATOM 649 C C . SER A 1 88 ? -10.638 -21.490 11.288 1.00 91.19 88 SER A C 1
ATOM 651 O O . SER A 1 88 ? -11.809 -21.126 11.362 1.00 91.19 88 SER A O 1
ATOM 653 N N . GLY A 1 89 ? -10.246 -22.425 10.412 1.00 91.94 89 GLY A N 1
ATOM 654 C CA . GLY A 1 89 ? -11.141 -23.019 9.412 1.00 91.94 89 GLY A CA 1
ATOM 655 C C . GLY A 1 89 ? -11.623 -22.023 8.347 1.00 91.94 89 GLY A C 1
ATOM 656 O O . GLY A 1 89 ? -12.532 -22.330 7.572 1.00 91.94 89 GLY A O 1
ATOM 657 N N . VAL A 1 90 ? -11.037 -20.821 8.289 1.00 92.81 90 VAL A N 1
ATOM 658 C CA . VAL A 1 90 ? -11.400 -19.780 7.325 1.00 92.81 90 VAL A CA 1
ATOM 659 C C . VAL A 1 90 ? -10.783 -20.095 5.964 1.00 92.81 90 VAL A C 1
ATOM 661 O O . VAL A 1 90 ? -9.611 -20.440 5.835 1.00 92.81 90 VAL A O 1
ATOM 664 N N . THR A 1 91 ? -11.572 -19.944 4.899 1.00 91.31 91 THR A N 1
ATOM 665 C CA . THR A 1 91 ? -11.061 -20.143 3.535 1.00 91.31 91 THR A CA 1
ATOM 666 C C . THR A 1 91 ? -10.077 -19.040 3.132 1.00 91.31 91 THR A C 1
ATOM 668 O O . THR A 1 91 ? -10.308 -17.859 3.401 1.00 91.31 91 THR A O 1
ATOM 671 N N . LEU A 1 92 ? -9.035 -19.393 2.368 1.00 84.12 92 LEU A N 1
ATOM 672 C CA . LEU A 1 92 ? -8.048 -18.430 1.851 1.00 84.12 92 LEU A CA 1
ATOM 673 C C . LEU A 1 92 ? -8.698 -17.271 1.072 1.00 84.12 92 LEU A C 1
ATOM 675 O O . LEU A 1 92 ? -8.241 -16.133 1.142 1.00 84.12 92 LEU A O 1
ATOM 679 N N . ARG A 1 93 ? -9.802 -17.529 0.353 1.00 85.69 93 ARG A N 1
ATOM 680 C CA . ARG A 1 93 ? -10.537 -16.482 -0.378 1.00 85.69 93 ARG A CA 1
ATOM 681 C C . ARG A 1 93 ? -11.187 -15.464 0.558 1.00 85.69 93 ARG A C 1
ATOM 683 O O . ARG A 1 93 ? -11.206 -14.280 0.228 1.00 85.69 93 ARG A O 1
ATOM 690 N N . ALA A 1 94 ? -11.738 -15.917 1.684 1.00 89.75 94 ALA A N 1
ATOM 691 C CA . ALA A 1 94 ? -12.352 -15.036 2.672 1.00 89.75 94 ALA A CA 1
ATOM 692 C C . ALA A 1 94 ? -11.291 -14.169 3.359 1.00 89.75 94 ALA A C 1
ATOM 694 O O . ALA A 1 94 ? -11.467 -12.955 3.415 1.00 89.75 94 ALA A O 1
ATOM 695 N N . TRP A 1 95 ? -10.168 -14.772 3.758 1.00 88.38 95 TRP A N 1
ATOM 696 C CA . TRP A 1 95 ? -9.015 -14.049 4.301 1.00 88.38 95 TRP A CA 1
ATOM 697 C C . TRP A 1 95 ? -8.471 -13.013 3.312 1.00 88.38 95 TRP A C 1
ATOM 699 O O . TRP A 1 95 ? -8.311 -11.846 3.648 1.00 88.38 95 TRP A O 1
ATOM 709 N N . TRP A 1 96 ? -8.288 -13.386 2.044 1.00 85.50 96 TRP A N 1
ATOM 710 C CA . TRP A 1 96 ? -7.807 -12.450 1.027 1.00 85.50 96 TRP A CA 1
ATOM 711 C C . TRP A 1 96 ? -8.787 -11.300 0.755 1.00 85.50 96 TRP A C 1
ATOM 713 O O . TRP A 1 96 ? -8.377 -10.176 0.472 1.00 85.50 96 TRP A O 1
ATOM 723 N N . ARG A 1 97 ? -10.100 -11.553 0.831 1.00 89.06 97 ARG A N 1
ATOM 724 C CA . ARG A 1 97 ? -11.115 -10.494 0.733 1.00 89.06 97 ARG A CA 1
ATOM 725 C C . ARG A 1 97 ? -11.017 -9.523 1.909 1.00 89.06 97 ARG A C 1
ATOM 727 O O . ARG A 1 97 ? -11.163 -8.323 1.689 1.00 89.06 97 ARG A O 1
ATOM 734 N N . ASP A 1 98 ? -10.763 -10.038 3.105 1.00 90.56 98 ASP A N 1
ATOM 735 C CA . ASP A 1 98 ? -10.547 -9.229 4.301 1.00 90.56 98 ASP A CA 1
ATOM 736 C C . ASP A 1 98 ? -9.300 -8.345 4.160 1.00 90.56 98 ASP A C 1
ATOM 738 O O . ASP A 1 98 ? -9.402 -7.132 4.302 1.00 90.56 98 ASP A O 1
ATOM 742 N N . GLN A 1 99 ? -8.174 -8.897 3.693 1.00 88.50 99 GLN A N 1
ATOM 743 C CA . GLN A 1 99 ? -6.945 -8.129 3.428 1.00 88.50 99 GLN A CA 1
ATOM 744 C C . GLN A 1 99 ? -7.141 -6.984 2.421 1.00 88.50 99 GLN A C 1
ATOM 746 O O . GLN A 1 99 ? -6.589 -5.892 2.575 1.00 88.50 99 GLN A O 1
ATOM 751 N N . LYS A 1 100 ? -7.971 -7.186 1.391 1.00 89.19 100 LYS A N 1
ATOM 752 C CA . LYS A 1 100 ? -8.323 -6.109 0.447 1.00 89.19 100 LYS A CA 1
ATOM 753 C C . LYS A 1 100 ? -9.134 -5.008 1.117 1.00 89.19 100 LYS A C 1
ATOM 755 O O . LYS A 1 100 ? -8.870 -3.828 0.895 1.00 89.19 100 LYS A O 1
ATOM 760 N N . LEU A 1 101 ? -10.135 -5.384 1.913 1.00 90.75 101 LEU A N 1
ATOM 761 C CA . LEU A 1 101 ? -10.965 -4.421 2.634 1.00 90.75 101 LEU A CA 1
ATOM 762 C C . LEU A 1 101 ? -10.136 -3.654 3.668 1.00 90.75 101 LEU A C 1
ATOM 764 O O . LEU A 1 101 ? -10.281 -2.438 3.789 1.00 90.75 101 LEU A O 1
ATOM 768 N N . TRP A 1 102 ? -9.231 -4.354 4.346 1.00 91.50 102 TRP A N 1
ATOM 769 C CA . TRP A 1 102 ? -8.250 -3.805 5.265 1.00 91.50 102 TRP A CA 1
ATOM 770 C C . TRP A 1 102 ? -7.389 -2.730 4.595 1.00 91.50 102 TRP A C 1
ATOM 772 O O . TRP A 1 102 ? -7.359 -1.593 5.065 1.00 91.50 102 TRP A O 1
ATOM 782 N N . ALA A 1 103 ? -6.776 -3.039 3.447 1.00 91.19 103 ALA A N 1
ATOM 783 C CA . ALA A 1 103 ? -5.923 -2.098 2.720 1.00 91.19 103 ALA A CA 1
ATOM 784 C C . ALA A 1 103 ? -6.684 -0.840 2.260 1.00 91.19 103 ALA A C 1
ATOM 786 O O . ALA A 1 103 ? -6.194 0.284 2.407 1.00 91.19 103 ALA A O 1
ATOM 787 N N . VAL A 1 104 ? -7.904 -1.007 1.738 1.00 90.94 104 VAL A N 1
ATOM 788 C CA . VAL A 1 104 ? -8.748 0.112 1.284 1.00 90.94 104 VAL A CA 1
ATOM 789 C C . VAL A 1 104 ? -9.198 0.975 2.459 1.00 90.94 104 VAL A C 1
ATOM 791 O O . VAL A 1 104 ? -9.099 2.197 2.394 1.00 90.94 104 VAL A O 1
ATOM 794 N N . THR A 1 105 ? -9.660 0.364 3.550 1.00 90.44 105 THR A N 1
ATOM 795 C CA . THR A 1 105 ? -10.127 1.088 4.745 1.00 90.44 105 THR A CA 1
ATOM 796 C C . THR A 1 105 ? -8.972 1.813 5.436 1.00 90.44 105 THR A C 1
ATOM 798 O O . THR A 1 105 ? -9.124 2.963 5.851 1.00 90.44 105 THR A O 1
ATOM 801 N N . GLY A 1 106 ? -7.802 1.172 5.496 1.00 90.75 106 GLY A N 1
ATOM 802 C CA . GLY A 1 106 ? -6.573 1.741 6.035 1.00 90.75 106 GLY A CA 1
ATOM 803 C C . GLY A 1 106 ? -6.144 3.001 5.285 1.00 90.75 106 GLY A C 1
ATOM 804 O O . GLY A 1 106 ? -5.986 4.054 5.894 1.00 90.75 106 GLY A O 1
ATOM 805 N N . THR A 1 107 ? -6.033 2.921 3.958 1.00 91.94 107 THR A N 1
ATOM 806 C CA . THR A 1 107 ? -5.583 4.042 3.106 1.00 91.94 107 THR A CA 1
ATOM 807 C C . THR A 1 107 ? -6.623 5.151 2.910 1.00 91.94 107 THR A C 1
ATOM 809 O O . THR A 1 107 ? -6.265 6.237 2.468 1.00 91.94 107 THR A O 1
ATOM 812 N N . SER A 1 108 ? -7.895 4.919 3.253 1.00 91.25 108 SER A N 1
ATOM 813 C CA . SER A 1 108 ? -8.973 5.917 3.163 1.00 91.25 108 SER A CA 1
ATOM 814 C C . SER A 1 108 ? -9.433 6.405 4.540 1.00 91.25 108 SER A C 1
ATOM 816 O O . SER A 1 108 ? -8.914 7.387 5.069 1.00 91.25 108 SER A O 1
ATOM 818 N N . ALA A 1 109 ? -10.413 5.723 5.132 1.00 88.88 109 ALA A N 1
ATOM 819 C CA . ALA A 1 109 ? -11.117 6.148 6.333 1.00 88.88 109 ALA A CA 1
ATOM 820 C C . ALA A 1 109 ? -10.193 6.261 7.550 1.00 88.88 109 ALA A C 1
ATOM 822 O O . ALA A 1 109 ? -10.263 7.255 8.274 1.00 88.88 109 ALA A O 1
ATOM 823 N N . CYS A 1 110 ? -9.308 5.283 7.772 1.00 90.25 110 CYS A N 1
ATOM 824 C CA . CYS A 1 110 ? -8.379 5.329 8.901 1.00 90.25 110 CYS A CA 1
ATOM 825 C C . CYS A 1 110 ? -7.383 6.483 8.757 1.00 90.25 110 CYS A C 1
ATOM 827 O O . CYS A 1 110 ? -7.186 7.223 9.719 1.00 90.25 110 CYS A O 1
ATOM 829 N N . LEU A 1 111 ? -6.826 6.684 7.560 1.00 88.62 111 LEU A N 1
ATOM 830 C CA . LEU A 1 111 ? -5.905 7.783 7.282 1.00 88.62 111 LEU A CA 1
ATOM 831 C C . LEU A 1 111 ? -6.577 9.147 7.497 1.00 88.62 111 LEU A C 1
ATOM 833 O O . LEU A 1 111 ? -6.032 10.017 8.176 1.00 88.62 111 LEU A O 1
ATOM 837 N N . ALA A 1 112 ? -7.798 9.322 6.991 1.00 86.38 112 ALA A N 1
ATOM 838 C CA . ALA A 1 112 ? -8.542 10.563 7.167 1.00 86.38 112 ALA A CA 1
ATOM 839 C C . ALA A 1 112 ? -8.885 10.821 8.648 1.00 86.38 112 ALA A C 1
ATOM 841 O O . ALA A 1 112 ? -8.723 11.939 9.134 1.00 86.38 112 ALA A O 1
ATOM 842 N N . ALA A 1 113 ? -9.267 9.782 9.398 1.00 85.81 113 ALA A N 1
ATOM 843 C CA . ALA A 1 113 ? -9.514 9.880 10.837 1.00 85.81 113 ALA A CA 1
ATOM 844 C C . ALA A 1 113 ? -8.252 10.249 11.640 1.00 85.81 113 ALA A C 1
ATOM 846 O O . ALA A 1 113 ? -8.352 10.922 12.669 1.00 85.81 113 ALA A O 1
ATOM 847 N N . VAL A 1 114 ? -7.066 9.820 11.192 1.00 86.69 114 VAL A N 1
ATOM 848 C CA . VAL A 1 114 ? -5.781 10.200 11.799 1.00 86.69 114 VAL A CA 1
ATOM 849 C C . VAL A 1 114 ? -5.506 11.679 11.587 1.00 86.69 114 VAL A C 1
ATOM 851 O O . VAL A 1 114 ? -5.267 12.387 12.563 1.00 86.69 114 VAL A O 1
ATOM 854 N N . PHE A 1 115 ? -5.611 12.162 10.347 1.00 83.81 115 PHE A N 1
ATOM 855 C CA . PHE A 1 115 ? -5.420 13.579 10.041 1.00 83.81 115 PHE A CA 1
ATOM 856 C C . PHE A 1 115 ? -6.412 14.468 10.787 1.00 83.81 115 PHE A C 1
ATOM 858 O O . PHE A 1 115 ? -6.009 15.476 11.356 1.00 83.81 115 PHE A O 1
ATOM 865 N N . GLN A 1 116 ? -7.682 14.069 10.875 1.00 83.00 116 GLN A N 1
ATOM 866 C CA . GLN A 1 116 ? -8.666 14.784 11.690 1.00 83.00 116 GLN A CA 1
ATOM 867 C C . GLN A 1 116 ? -8.292 14.813 13.170 1.00 83.00 116 GLN A C 1
ATOM 869 O O . GLN A 1 116 ? -8.399 15.856 13.807 1.00 83.00 116 GLN A O 1
ATOM 874 N N . GLY A 1 117 ? -7.832 13.686 13.722 1.00 80.44 117 GLY A N 1
ATOM 875 C CA . GLY A 1 117 ? -7.359 13.626 15.103 1.00 80.44 117 GLY A CA 1
ATOM 876 C C . GLY A 1 117 ? -6.202 14.589 15.365 1.00 80.44 117 GLY A C 1
ATOM 877 O O . GLY A 1 117 ? -6.219 15.302 16.365 1.00 80.44 117 GLY A O 1
ATOM 878 N N . ILE A 1 118 ? -5.236 14.642 14.447 1.00 81.81 118 ILE A N 1
ATOM 879 C CA . ILE A 1 118 ? -4.079 15.542 14.528 1.00 81.81 118 ILE A CA 1
ATOM 880 C C . ILE A 1 118 ? -4.525 17.005 14.412 1.00 81.81 118 ILE A C 1
ATOM 882 O O . ILE A 1 118 ? -4.183 17.810 15.271 1.00 81.81 118 ILE A O 1
ATOM 886 N N . LEU A 1 119 ? -5.337 17.349 13.407 1.00 80.31 119 LEU A N 1
ATOM 887 C CA . LEU A 1 119 ? -5.839 18.714 13.205 1.00 80.31 119 LEU A CA 1
ATOM 888 C C . LEU A 1 119 ? -6.650 19.206 14.403 1.00 80.31 119 LEU A C 1
ATOM 890 O O . LEU A 1 119 ? -6.445 20.325 14.865 1.00 80.31 119 LEU A O 1
ATOM 894 N N . ARG A 1 120 ? -7.510 18.354 14.966 1.00 77.62 120 ARG A N 1
ATOM 895 C CA . ARG A 1 120 ? -8.256 18.677 16.183 1.00 77.62 120 ARG A CA 1
ATOM 896 C C . ARG A 1 120 ? -7.330 18.891 17.379 1.00 77.62 120 ARG A C 1
ATOM 898 O O . ARG A 1 120 ? -7.572 19.793 18.172 1.00 77.62 120 ARG A O 1
ATOM 905 N N . SER A 1 121 ? -6.273 18.088 17.504 1.00 77.81 121 SER A N 1
ATOM 906 C CA . SER A 1 121 ? -5.302 18.212 18.597 1.00 77.81 121 SER A CA 1
ATOM 907 C C . SER A 1 121 ? -4.416 19.452 18.486 1.00 77.81 121 SER A C 1
ATOM 909 O O . SER A 1 121 ? -4.030 19.997 19.514 1.00 77.81 121 SER A O 1
ATOM 911 N N . CYS A 1 122 ? -4.054 19.867 17.270 1.00 75.88 122 CYS A N 1
ATOM 912 C CA . CYS A 1 122 ? -3.120 20.971 17.038 1.00 75.88 122 CYS A CA 1
ATOM 913 C C . CYS A 1 122 ? -3.815 22.323 16.833 1.00 75.88 122 CYS A C 1
ATOM 915 O O . CYS A 1 122 ? -3.269 23.342 17.236 1.00 75.88 122 CYS A O 1
ATOM 917 N N . ALA A 1 123 ? -4.992 22.343 16.202 1.00 72.50 123 ALA A N 1
ATOM 918 C CA . ALA A 1 123 ? -5.666 23.568 15.766 1.00 72.50 123 ALA A CA 1
ATOM 919 C C . ALA A 1 123 ? -7.054 23.779 16.395 1.00 72.50 123 ALA A C 1
ATOM 921 O O . ALA A 1 123 ? -7.686 24.795 16.132 1.00 72.50 123 ALA A O 1
ATOM 922 N N . GLY A 1 124 ? -7.571 22.825 17.180 1.00 64.12 124 GLY A N 1
ATOM 923 C CA . GLY A 1 124 ? -8.909 22.923 17.783 1.00 64.12 124 GLY A CA 1
ATOM 924 C C . GLY A 1 124 ? -10.076 22.859 16.785 1.00 64.12 124 GLY A C 1
ATOM 925 O O . GLY A 1 124 ? -11.227 22.996 17.187 1.00 64.12 124 GLY A O 1
ATOM 926 N N . VAL A 1 125 ? -9.805 22.623 15.496 1.00 66.69 125 VAL A N 1
ATOM 927 C CA . VAL A 1 125 ? -10.821 22.548 14.436 1.00 66.69 125 VAL A CA 1
ATOM 928 C C . VAL A 1 125 ? -11.477 21.165 14.433 1.00 66.69 125 VAL A C 1
ATOM 930 O O . VAL A 1 125 ? -10.793 20.153 14.256 1.00 66.69 125 VAL A O 1
ATOM 933 N N . ASP A 1 126 ? -12.804 21.107 14.591 1.00 58.59 126 ASP A N 1
ATOM 934 C CA . ASP A 1 126 ? -13.565 19.855 14.496 1.00 58.59 126 ASP A CA 1
ATOM 935 C C . ASP A 1 126 ? -14.051 19.637 13.055 1.00 58.59 126 ASP A C 1
ATOM 937 O O . ASP A 1 126 ? -15.041 20.208 12.595 1.00 58.59 126 ASP A O 1
ATOM 941 N N . VAL A 1 127 ? -13.316 18.813 12.306 1.00 59.22 127 VAL A N 1
ATOM 942 C CA . VAL A 1 127 ? -13.692 18.428 10.941 1.00 59.22 127 VAL A CA 1
ATOM 943 C C . VAL A 1 127 ? -14.626 17.227 11.027 1.00 59.22 127 VAL A C 1
ATOM 945 O O . VAL A 1 127 ? -14.226 16.144 11.453 1.00 59.22 127 VAL A O 1
ATOM 948 N N . CYS A 1 128 ? -15.879 17.402 10.616 1.00 56.53 128 CYS A N 1
ATOM 949 C CA . CYS A 1 128 ? -16.891 16.354 10.684 1.00 56.53 128 CYS A CA 1
ATOM 950 C C . CYS A 1 128 ? -17.188 15.814 9.280 1.00 56.53 128 CYS A C 1
ATOM 952 O O . CYS A 1 128 ? -17.409 16.580 8.341 1.00 56.53 128 CYS A O 1
ATOM 954 N N . PHE A 1 129 ? -17.225 14.490 9.129 1.00 53.22 129 PHE A N 1
ATOM 955 C CA . PHE A 1 129 ? -17.692 13.867 7.893 1.00 53.22 129 PHE A CA 1
ATOM 956 C C . PHE A 1 129 ? -19.215 13.959 7.827 1.00 53.22 129 PHE A C 1
ATOM 958 O O . PHE A 1 129 ? -19.897 13.335 8.638 1.00 53.22 129 PHE A O 1
ATOM 965 N N . SER A 1 130 ? -19.755 14.710 6.865 1.00 42.47 130 SER A N 1
ATOM 966 C CA . SER A 1 130 ? -21.187 14.621 6.573 1.00 42.47 130 SER A CA 1
ATOM 967 C C . SER A 1 130 ? -21.403 13.474 5.600 1.00 42.47 130 SER A C 1
ATOM 969 O O . SER A 1 130 ? -20.893 13.473 4.478 1.00 42.47 130 SER A O 1
ATOM 971 N N . SER A 1 131 ? -22.158 12.483 6.045 1.00 43.84 131 SER A N 1
ATOM 972 C CA . SER A 1 131 ? -22.788 11.531 5.144 1.00 43.84 131 SER A CA 1
ATOM 973 C C . SER A 1 131 ? -24.135 12.113 4.711 1.00 43.84 131 SER A C 1
ATOM 975 O O . SER A 1 131 ? -24.751 12.854 5.468 1.00 43.84 131 SER A O 1
ATOM 977 N N . THR A 1 132 ? -24.649 11.784 3.527 1.00 42.09 132 THR A N 1
ATOM 978 C CA . THR A 1 132 ? -25.944 12.302 3.027 1.00 42.09 132 THR A CA 1
ATOM 979 C C . THR A 1 132 ? -27.113 12.124 4.013 1.00 42.09 132 THR A C 1
ATOM 981 O O . THR A 1 132 ? -28.078 12.881 3.966 1.00 42.09 132 THR A O 1
ATOM 984 N N . TYR A 1 133 ? -27.035 11.180 4.961 1.00 47.50 133 TYR A N 1
ATOM 985 C CA . TYR A 1 133 ? -28.058 11.020 6.004 1.00 47.50 133 TYR A CA 1
ATOM 986 C C . TYR A 1 133 ? -28.024 12.101 7.105 1.00 47.50 133 TYR A C 1
ATOM 988 O O . TYR A 1 133 ? -29.026 12.286 7.790 1.00 47.50 133 TYR A O 1
ATOM 996 N N . THR A 1 134 ? -26.911 12.820 7.304 1.00 45.38 134 THR A N 1
ATOM 997 C CA . THR A 1 134 ? -26.814 13.910 8.296 1.00 45.38 134 THR A CA 1
ATOM 998 C C . THR A 1 134 ? -27.259 15.261 7.755 1.00 45.38 134 THR A C 1
ATOM 1000 O O . THR A 1 134 ? -27.582 16.140 8.549 1.00 45.38 134 THR A O 1
ATOM 1003 N N . GLU A 1 135 ? -27.339 15.428 6.433 1.00 46.53 135 GLU A N 1
ATOM 1004 C CA . GLU A 1 135 ? -27.864 16.653 5.817 1.00 46.53 135 GLU A CA 1
ATOM 1005 C C . GLU A 1 135 ? -29.337 16.847 6.199 1.00 46.53 135 GLU A C 1
ATOM 1007 O O . GLU A 1 135 ? -29.684 17.876 6.761 1.00 46.53 135 GLU A O 1
ATOM 1012 N N . THR A 1 136 ? -30.171 15.809 6.067 1.00 42.56 136 THR A N 1
ATOM 1013 C CA . THR A 1 136 ? -31.608 15.856 6.417 1.00 42.56 136 THR A CA 1
ATOM 1014 C C . THR A 1 136 ? -31.907 15.918 7.919 1.00 42.56 136 THR A C 1
ATOM 1016 O O . THR A 1 136 ? -33.038 16.235 8.301 1.00 42.56 136 THR A O 1
ATOM 1019 N N . ALA A 1 137 ? -30.933 15.612 8.780 1.00 44.84 137 ALA A N 1
ATOM 1020 C CA . ALA A 1 137 ? -31.051 15.802 10.226 1.00 44.84 137 ALA A CA 1
ATOM 1021 C C . ALA A 1 137 ? -30.662 17.233 10.623 1.00 44.84 137 ALA A C 1
ATOM 1023 O O . ALA A 1 137 ? -31.406 17.876 11.358 1.00 44.84 137 ALA A O 1
ATOM 1024 N N . ALA A 1 138 ? -29.566 17.760 10.065 1.00 47.94 138 ALA A N 1
ATOM 1025 C CA . ALA A 1 138 ? -29.116 19.125 10.318 1.00 47.94 138 ALA A CA 1
ATOM 1026 C C . ALA A 1 138 ? -30.125 20.176 9.825 1.00 47.94 138 ALA A C 1
ATOM 1028 O O . ALA A 1 138 ? -30.361 21.146 10.540 1.00 47.94 138 ALA A O 1
ATOM 1029 N N . THR A 1 139 ? -30.791 19.957 8.678 1.00 43.62 139 THR A N 1
ATOM 1030 C CA . THR A 1 139 ? -31.848 20.873 8.196 1.00 43.62 139 THR A CA 1
ATOM 1031 C C . THR A 1 139 ? -33.135 20.809 9.021 1.00 43.62 139 THR A C 1
ATOM 1033 O O . THR A 1 139 ? -33.904 21.761 8.992 1.00 43.62 139 THR A O 1
ATOM 1036 N N . ARG A 1 140 ? -33.399 19.713 9.756 1.00 37.84 140 ARG A N 1
ATOM 1037 C CA . ARG A 1 140 ? -34.580 19.616 10.638 1.00 37.84 140 ARG A CA 1
ATOM 1038 C C . ARG A 1 140 ? -34.359 20.269 11.995 1.00 37.84 140 ARG A C 1
ATOM 1040 O O . ARG A 1 140 ? -35.304 20.809 12.551 1.00 37.84 140 ARG A O 1
ATOM 1047 N N . THR A 1 141 ? -33.138 20.241 12.524 1.00 42.34 141 THR A N 1
ATOM 1048 C CA . THR A 1 141 ? -32.820 20.886 13.809 1.00 42.34 141 THR A CA 1
ATOM 1049 C C . THR A 1 141 ? -32.670 22.404 13.720 1.00 42.34 141 THR A C 1
ATOM 1051 O O . THR A 1 141 ? -32.744 23.060 14.750 1.00 42.34 141 THR A O 1
ATOM 1054 N N . SER A 1 142 ? -32.485 22.977 12.526 1.00 43.00 142 SER A N 1
ATOM 1055 C CA . SER A 1 142 ? -32.412 24.434 12.337 1.00 43.00 142 SER A CA 1
ATOM 1056 C C . SER A 1 142 ? -33.759 25.095 12.017 1.00 43.00 142 SER A C 1
ATOM 1058 O O . SER A 1 142 ? -33.806 26.312 11.886 1.00 43.00 142 SER A O 1
ATOM 1060 N N . SER A 1 143 ? -34.848 24.330 11.866 1.00 39.16 143 SER A N 1
ATOM 1061 C CA . SER A 1 143 ? -36.163 24.855 11.460 1.00 39.16 143 SER A CA 1
ATOM 1062 C C . SER A 1 143 ? -37.277 24.637 12.492 1.00 39.16 143 SER A C 1
ATOM 1064 O O . SER A 1 143 ? -38.449 24.689 12.129 1.00 39.16 143 SER A O 1
ATOM 1066 N N . SER A 1 144 ? -36.952 24.348 13.755 1.00 36.16 144 SER A N 1
ATOM 1067 C CA . SER A 1 144 ? -37.956 24.113 14.802 1.00 36.16 144 SER A CA 1
ATOM 1068 C C . SER A 1 144 ? -37.646 24.854 16.103 1.00 36.16 144 SER A C 1
ATOM 1070 O O . SER A 1 144 ? -37.466 24.227 17.144 1.00 36.16 144 SER A O 1
ATOM 1072 N N . THR A 1 145 ? -37.623 26.182 16.037 1.00 31.34 145 THR A N 1
ATOM 1073 C CA . THR A 1 145 ? -38.000 27.034 17.174 1.00 31.34 145 THR A CA 1
ATOM 1074 C C . THR A 1 145 ? -38.410 28.395 16.626 1.00 31.34 145 THR A C 1
ATOM 1076 O O . THR A 1 145 ? -37.568 29.205 16.251 1.00 31.34 145 THR A O 1
ATOM 1079 N N . SER A 1 146 ? -39.718 28.595 16.501 1.00 33.59 146 SER A N 1
ATOM 1080 C CA . SER A 1 146 ? -40.341 29.891 16.259 1.00 33.59 146 SER A CA 1
ATOM 1081 C C . SER A 1 146 ? -40.690 30.557 17.599 1.00 33.59 146 SER A C 1
ATOM 1083 O O . SER A 1 146 ? -41.116 29.867 18.525 1.00 33.59 146 SER A O 1
ATOM 1085 N N . ASP A 1 147 ? -40.515 31.882 17.609 1.00 31.67 147 ASP A N 1
ATOM 1086 C CA . ASP A 1 147 ? -41.208 32.916 18.402 1.00 31.67 147 ASP A CA 1
ATOM 1087 C C . ASP A 1 147 ? -40.812 33.107 19.888 1.00 31.67 147 ASP A C 1
ATOM 1089 O O . ASP A 1 147 ? -41.160 32.310 20.752 1.00 31.67 147 ASP A O 1
ATOM 1093 N N . ASP A 1 148 ? -40.044 34.164 20.209 1.00 31.70 148 ASP A N 1
ATOM 1094 C CA . ASP A 1 148 ? -40.585 35.477 20.633 1.00 31.70 148 ASP A CA 1
ATOM 1095 C C . ASP A 1 148 ? -39.501 36.462 21.160 1.00 31.70 148 ASP A C 1
ATOM 1097 O O . ASP A 1 148 ? -38.636 36.125 21.962 1.00 31.70 148 ASP A O 1
ATOM 1101 N N . ASP A 1 149 ? -39.607 37.684 20.633 1.00 31.80 149 ASP A N 1
ATOM 1102 C CA . ASP A 1 149 ? -39.236 39.050 21.053 1.00 31.80 149 ASP A CA 1
ATOM 1103 C C . ASP A 1 149 ? -38.104 39.411 22.064 1.00 31.80 149 ASP A C 1
ATOM 1105 O O . ASP A 1 149 ? -37.958 38.884 23.165 1.00 31.80 149 ASP A O 1
ATOM 1109 N N . SER A 1 150 ? -37.470 40.545 21.720 1.00 31.00 150 SER A N 1
ATOM 1110 C CA . SER A 1 150 ? -36.747 41.541 22.535 1.00 31.00 150 SER A CA 1
ATOM 1111 C C . SER A 1 150 ? -35.223 41.428 22.778 1.00 31.00 150 SER A C 1
ATOM 1113 O O . SER A 1 150 ? -34.737 40.783 23.696 1.00 31.00 150 SER A O 1
ATOM 1115 N N . GLY A 1 151 ? -34.482 42.262 22.030 1.00 30.00 151 GLY A N 1
ATOM 1116 C CA . GLY A 1 151 ? -33.541 43.231 22.615 1.00 30.00 151 GLY A CA 1
ATOM 1117 C C . GLY A 1 151 ? -32.071 42.833 22.832 1.00 30.00 151 GLY A C 1
ATOM 1118 O O . GLY A 1 151 ? -31.755 41.988 23.654 1.00 30.00 151 GLY A O 1
ATOM 1119 N N . ALA A 1 152 ? -31.193 43.644 22.226 1.00 27.59 152 ALA A N 1
ATOM 1120 C CA . ALA A 1 152 ? -29.783 43.899 22.563 1.00 27.59 152 ALA A CA 1
ATOM 1121 C C . ALA A 1 152 ? -28.686 43.087 21.835 1.00 27.59 152 ALA A C 1
ATOM 1123 O O . ALA A 1 152 ? -28.314 41.983 22.204 1.00 27.59 152 ALA A O 1
ATOM 1124 N N . ALA A 1 153 ? -28.108 43.774 20.842 1.00 31.20 153 ALA A N 1
ATOM 1125 C CA . ALA A 1 153 ? -26.671 43.943 20.614 1.00 31.20 153 ALA A CA 1
ATOM 1126 C C . ALA A 1 153 ? -25.771 42.691 20.575 1.00 31.20 153 ALA A C 1
ATOM 1128 O O . ALA A 1 153 ? -25.162 42.312 21.566 1.00 31.20 153 ALA A O 1
ATOM 1129 N N . GLY A 1 154 ? -25.555 42.203 19.351 1.00 35.91 154 GLY A N 1
ATOM 1130 C CA . GLY A 1 154 ? -24.210 42.055 18.788 1.00 35.91 154 GLY A CA 1
ATOM 1131 C C . GLY A 1 154 ? -23.234 41.135 19.514 1.00 35.91 154 GLY A C 1
ATOM 1132 O O . GLY A 1 154 ? -22.230 41.611 20.028 1.00 35.91 154 GLY A O 1
ATOM 1133 N N . GLU A 1 155 ? -23.443 39.828 19.401 1.00 33.38 155 GLU A N 1
ATOM 1134 C CA . GLU A 1 155 ? -22.344 38.862 19.382 1.00 33.38 155 GLU A CA 1
ATOM 1135 C C . GLU A 1 155 ? -22.571 37.914 18.201 1.00 33.38 155 GLU A C 1
ATOM 1137 O O . GLU A 1 155 ? -23.416 37.022 18.237 1.00 33.38 155 GLU A O 1
ATOM 1142 N N . GLU A 1 156 ? -21.847 38.171 17.111 1.00 34.62 156 GLU A N 1
ATOM 1143 C CA . GLU A 1 156 ? -21.694 37.247 15.986 1.00 34.62 156 GLU A CA 1
ATOM 1144 C C . GLU A 1 156 ? -21.243 35.880 16.531 1.00 34.62 156 GLU A C 1
ATOM 1146 O O . GLU A 1 156 ? -20.157 35.791 17.122 1.00 34.62 156 GLU A O 1
ATOM 1151 N N . PRO A 1 157 ? -22.021 34.798 16.355 1.00 38.88 157 PRO A N 1
ATOM 1152 C CA . PRO A 1 157 ? -21.529 33.469 16.655 1.00 38.88 157 PRO A CA 1
ATOM 1153 C C . PRO A 1 157 ? -20.366 33.204 15.702 1.00 38.88 157 PRO A C 1
ATOM 1155 O O . PRO A 1 157 ? -20.534 33.231 14.487 1.00 38.88 157 PRO A O 1
ATOM 1158 N N . TYR A 1 158 ? -19.174 32.965 16.250 1.00 35.94 158 TYR A N 1
ATOM 1159 C CA . TYR A 1 158 ? -18.045 32.412 15.510 1.00 35.94 158 TYR A CA 1
ATOM 1160 C C . TYR A 1 158 ? -18.502 31.095 14.870 1.00 35.94 158 TYR A C 1
ATOM 1162 O O . TYR A 1 158 ? -18.465 30.035 15.501 1.00 35.94 158 TYR A O 1
ATOM 1170 N N . ASP A 1 159 ? -18.964 31.176 13.625 1.00 36.16 159 ASP A N 1
ATOM 1171 C CA . ASP A 1 159 ? -19.321 30.042 12.793 1.00 36.16 159 ASP A CA 1
ATOM 1172 C C . ASP A 1 159 ? -18.058 29.214 12.582 1.00 36.16 159 ASP A C 1
ATOM 1174 O O . ASP A 1 159 ? -17.233 29.453 11.696 1.00 36.16 159 ASP A O 1
ATOM 1178 N N . ALA A 1 160 ? -17.877 28.230 13.462 1.00 38.62 160 ALA A N 1
ATOM 1179 C CA . ALA A 1 160 ? -16.901 27.180 13.307 1.00 38.62 160 ALA A CA 1
ATOM 1180 C C . ALA A 1 160 ? -17.179 26.522 11.958 1.00 38.62 160 ALA A C 1
ATOM 1182 O O . ALA A 1 160 ? -18.117 25.738 11.810 1.00 38.62 160 ALA A O 1
ATOM 1183 N N . GLN A 1 161 ? -16.362 26.891 10.974 1.00 37.28 161 GLN A N 1
ATOM 1184 C CA . GLN A 1 161 ? -16.336 26.388 9.614 1.00 37.28 161 GLN A CA 1
ATOM 1185 C C . GLN A 1 161 ? -16.194 24.862 9.633 1.00 37.28 161 GLN A C 1
ATOM 1187 O O . GLN A 1 161 ? -15.105 24.296 9.512 1.00 37.28 161 GLN A O 1
ATOM 1192 N N . LYS A 1 162 ? -17.320 24.175 9.824 1.00 46.72 162 LYS A N 1
ATOM 1193 C CA . LYS A 1 162 ? -17.434 22.724 9.829 1.00 46.72 162 LYS A CA 1
ATOM 1194 C C . LYS A 1 162 ? -17.280 22.284 8.385 1.00 46.72 162 LYS A C 1
ATOM 1196 O O . LYS A 1 162 ? -18.247 22.155 7.641 1.00 46.72 162 LYS A O 1
ATOM 1201 N N . SER A 1 163 ? -16.030 22.132 7.964 1.00 50.97 163 SER A N 1
ATOM 1202 C CA . SER A 1 163 ? -15.684 21.686 6.621 1.00 50.97 163 SER A CA 1
ATOM 1203 C C . SER A 1 163 ? -16.247 20.281 6.403 1.00 50.97 163 SER A C 1
ATOM 1205 O O . SER A 1 163 ? -15.751 19.283 6.922 1.00 50.97 163 SER A O 1
ATOM 1207 N N . VAL A 1 164 ? -17.347 20.213 5.653 1.00 56.34 164 VAL A N 1
ATOM 1208 C CA . VAL A 1 164 ? -18.010 18.962 5.299 1.00 56.34 164 VAL A CA 1
ATOM 1209 C C . VAL A 1 164 ? -17.159 18.239 4.258 1.00 56.34 164 VAL A C 1
ATOM 1211 O O . VAL A 1 164 ? -17.184 18.550 3.067 1.00 56.34 164 VAL A O 1
ATOM 1214 N N . LEU A 1 165 ? -16.384 17.253 4.704 1.00 59.31 165 LEU A N 1
ATOM 1215 C CA . LEU A 1 165 ? -15.660 16.367 3.799 1.00 59.31 165 LEU A CA 1
ATOM 1216 C C . LEU A 1 165 ? -16.643 15.394 3.140 1.00 59.31 165 LEU A C 1
ATOM 1218 O O . LEU A 1 165 ? -17.240 14.547 3.805 1.00 59.31 165 LEU A O 1
ATOM 1222 N N . ARG A 1 166 ? -16.787 15.501 1.816 1.00 72.31 166 ARG A N 1
ATOM 1223 C CA . ARG A 1 166 ? -17.562 14.554 1.000 1.00 72.31 166 ARG A CA 1
ATOM 1224 C C . ARG A 1 166 ? -16.877 13.184 0.992 1.00 72.31 166 ARG A C 1
ATOM 1226 O O . ARG A 1 166 ? -15.650 13.111 0.929 1.00 72.31 166 ARG A O 1
ATOM 1233 N N . TRP A 1 167 ? -17.648 12.092 0.961 1.00 70.56 167 TRP A N 1
ATOM 1234 C CA . TRP A 1 167 ? -17.102 10.722 0.880 1.00 70.56 167 TRP A CA 1
ATOM 1235 C C . TRP A 1 167 ? -16.197 10.504 -0.340 1.00 70.56 167 TRP A C 1
ATOM 1237 O O . TRP A 1 167 ? -15.312 9.655 -0.307 1.00 70.56 167 TRP A O 1
ATOM 1247 N N . SER A 1 168 ? -16.388 11.280 -1.412 1.00 77.75 168 SER A N 1
ATOM 1248 C CA . SER A 1 168 ? -15.520 11.273 -2.591 1.00 77.75 168 SER A CA 1
ATOM 1249 C C . SER A 1 168 ? -14.069 11.580 -2.230 1.00 77.75 168 SER A C 1
ATOM 1251 O O . SER A 1 168 ? -13.162 10.969 -2.785 1.00 77.75 168 SER A O 1
ATOM 1253 N N . ASN A 1 169 ? -13.846 12.465 -1.256 1.00 81.25 169 ASN A N 1
ATOM 1254 C CA . ASN A 1 169 ? -12.509 12.882 -0.848 1.00 81.25 169 ASN A CA 1
ATOM 1255 C C . ASN A 1 169 ? -11.769 11.761 -0.109 1.00 81.25 169 ASN A C 1
ATOM 1257 O O . ASN A 1 169 ? -10.550 11.663 -0.210 1.00 81.25 169 ASN A O 1
ATOM 1261 N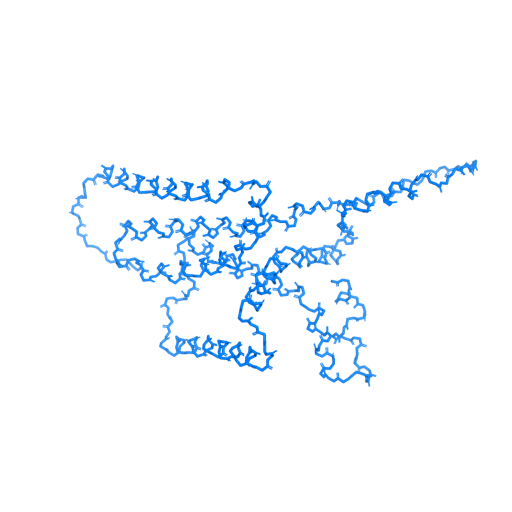 N . LEU A 1 170 ? -12.502 10.863 0.560 1.00 83.81 170 LEU A N 1
ATOM 1262 C CA . LEU A 1 170 ? -11.936 9.664 1.189 1.00 83.81 170 LEU A CA 1
ATOM 1263 C C . LEU A 1 170 ? -11.376 8.671 0.172 1.00 83.81 170 LEU A C 1
ATOM 1265 O O . LEU A 1 170 ? -10.502 7.877 0.508 1.00 83.81 170 LEU A O 1
ATOM 1269 N N . LEU A 1 171 ? -11.883 8.699 -1.060 1.00 86.19 171 LEU A N 1
ATOM 1270 C CA . LEU A 1 171 ? -11.449 7.791 -2.116 1.00 86.19 171 LEU A CA 1
ATOM 1271 C C . LEU A 1 171 ? -10.232 8.320 -2.883 1.00 86.19 171 LEU A C 1
ATOM 1273 O O . LEU A 1 171 ? -9.627 7.559 -3.634 1.00 86.19 171 LEU A O 1
ATOM 1277 N N . ILE A 1 172 ? -9.852 9.588 -2.686 1.00 88.81 172 ILE A N 1
ATOM 1278 C CA . ILE A 1 172 ? -8.714 10.203 -3.381 1.00 88.81 172 ILE A CA 1
ATOM 1279 C C . ILE A 1 172 ? -7.393 9.501 -3.020 1.00 88.81 172 ILE A C 1
ATOM 1281 O O . ILE A 1 172 ? -6.698 9.102 -3.954 1.00 88.81 172 ILE A O 1
ATOM 1285 N N . PRO A 1 173 ? -7.040 9.271 -1.736 1.00 91.25 173 PRO A N 1
ATOM 1286 C CA . PRO A 1 173 ? -5.783 8.600 -1.395 1.00 91.25 173 PRO A CA 1
ATOM 1287 C C . PRO A 1 173 ? -5.633 7.170 -1.955 1.00 91.25 173 PRO A C 1
ATOM 1289 O O . PRO A 1 173 ? -4.613 6.890 -2.582 1.00 91.25 173 PRO A O 1
ATOM 1292 N N . PRO A 1 174 ? -6.603 6.239 -1.820 1.00 90.69 174 PRO A N 1
ATOM 1293 C CA . PRO A 1 174 ? -6.457 4.919 -2.437 1.00 90.69 174 PRO A CA 1
ATOM 1294 C C . PRO A 1 174 ? -6.450 4.988 -3.971 1.00 90.69 174 PRO A C 1
ATOM 1296 O O . PRO A 1 174 ? -5.754 4.202 -4.613 1.00 90.69 174 PRO A O 1
ATOM 1299 N N . ALA A 1 175 ? -7.178 5.930 -4.583 1.00 90.38 175 ALA A N 1
ATOM 1300 C CA . ALA A 1 175 ? -7.146 6.116 -6.032 1.00 90.38 175 ALA A CA 1
ATOM 1301 C C . ALA A 1 175 ? -5.784 6.620 -6.528 1.00 90.38 175 ALA A C 1
ATOM 1303 O O . ALA A 1 175 ? -5.278 6.099 -7.521 1.00 90.38 175 ALA A O 1
ATOM 1304 N N . SER A 1 176 ? -5.162 7.581 -5.840 1.00 92.12 176 SER A N 1
ATOM 1305 C CA . SER A 1 176 ? -3.840 8.089 -6.219 1.00 92.12 176 SER A CA 1
ATOM 1306 C C . SER A 1 176 ? -2.754 7.025 -6.060 1.00 92.12 176 SER A C 1
ATOM 1308 O O . SER A 1 176 ? -1.926 6.874 -6.956 1.00 92.12 176 SER A O 1
ATOM 1310 N N . LEU A 1 177 ? -2.802 6.224 -4.989 1.00 94.19 177 LEU A N 1
ATOM 1311 C CA . LEU A 1 177 ? -1.904 5.079 -4.798 1.00 94.19 177 LEU A CA 1
ATOM 1312 C C . LEU A 1 177 ? -2.045 4.056 -5.927 1.00 94.19 177 LEU A C 1
ATOM 1314 O O . LEU A 1 177 ? -1.043 3.578 -6.459 1.00 94.19 177 LEU A O 1
ATOM 1318 N N . LEU A 1 178 ? -3.280 3.731 -6.314 1.00 92.38 178 LEU A N 1
ATOM 1319 C CA . LEU A 1 178 ? -3.549 2.806 -7.411 1.00 92.38 178 LEU A CA 1
ATOM 1320 C C . LEU A 1 178 ? -2.993 3.330 -8.742 1.00 92.38 178 LEU A C 1
ATOM 1322 O O . LEU A 1 178 ? -2.277 2.607 -9.431 1.00 92.38 178 LEU A O 1
ATOM 1326 N N . LEU A 1 179 ? -3.303 4.581 -9.091 1.00 91.44 179 LEU A N 1
ATOM 1327 C CA . LEU A 1 179 ? -2.849 5.201 -10.337 1.00 91.44 179 LEU A CA 1
ATOM 1328 C C . LEU A 1 179 ? -1.324 5.342 -10.381 1.00 91.44 179 LEU A C 1
ATOM 1330 O O . LEU A 1 179 ? -0.719 5.017 -11.398 1.00 91.44 179 LEU A O 1
ATOM 1334 N N . GLY A 1 180 ? -0.698 5.757 -9.278 1.00 93.38 180 GLY A N 1
ATOM 1335 C CA . GLY A 1 180 ? 0.755 5.885 -9.178 1.00 93.38 180 GLY A CA 1
ATOM 1336 C C . GLY A 1 180 ? 1.477 4.549 -9.353 1.00 93.38 180 GLY A C 1
ATOM 1337 O O . GLY A 1 180 ? 2.459 4.477 -10.087 1.00 93.38 180 GLY A O 1
ATOM 1338 N N . ASN A 1 181 ? 0.970 3.470 -8.746 1.00 93.56 181 ASN A N 1
ATOM 1339 C CA . ASN A 1 181 ? 1.553 2.137 -8.924 1.00 93.56 181 ASN A CA 1
ATOM 1340 C C . ASN A 1 181 ? 1.345 1.600 -10.350 1.00 93.56 181 ASN A C 1
ATOM 1342 O O . ASN A 1 181 ? 2.264 1.007 -10.905 1.00 93.56 181 ASN A O 1
ATOM 1346 N N . LEU A 1 182 ? 0.184 1.840 -10.975 1.00 91.44 182 LEU A N 1
ATOM 1347 C CA . LEU A 1 182 ? -0.048 1.470 -12.378 1.00 91.44 182 LEU A CA 1
ATOM 1348 C C . LEU A 1 182 ? 0.880 2.234 -13.334 1.00 91.44 182 LEU A C 1
ATOM 1350 O O . LEU A 1 182 ? 1.479 1.620 -14.213 1.00 91.44 182 LEU A O 1
ATOM 1354 N N . ALA A 1 183 ? 1.046 3.544 -13.138 1.00 90.75 183 ALA A N 1
ATOM 1355 C CA . ALA A 1 183 ? 1.989 4.351 -13.911 1.00 90.75 183 ALA A CA 1
ATOM 1356 C C . ALA A 1 183 ? 3.433 3.858 -13.720 1.00 90.75 183 ALA A C 1
ATOM 1358 O O . ALA A 1 183 ? 4.152 3.667 -14.697 1.00 90.75 183 ALA A O 1
ATOM 1359 N N . GLY A 1 184 ? 3.828 3.566 -12.476 1.00 90.94 184 GLY A N 1
ATOM 1360 C CA . GLY A 1 184 ? 5.132 2.986 -12.163 1.00 90.94 184 GLY A CA 1
ATOM 1361 C C . GLY A 1 184 ? 5.376 1.659 -12.884 1.00 90.94 184 GLY A C 1
ATOM 1362 O O . GLY A 1 184 ? 6.457 1.461 -13.426 1.00 90.94 184 GLY A O 1
ATOM 1363 N N . VAL A 1 185 ? 4.3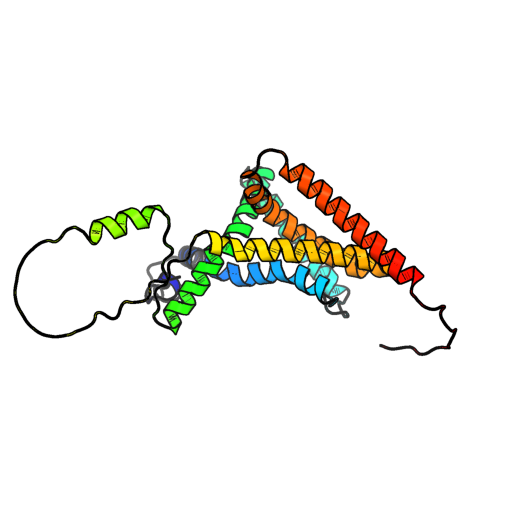76 0.773 -12.955 1.00 90.62 185 VAL A N 1
ATOM 1364 C CA . VAL A 1 185 ? 4.467 -0.493 -13.707 1.00 90.62 185 VAL A CA 1
ATOM 1365 C C . VAL A 1 185 ? 4.720 -0.245 -15.196 1.00 90.62 185 VAL A C 1
ATOM 1367 O O . VAL A 1 185 ? 5.579 -0.902 -15.776 1.00 90.62 185 VAL A O 1
ATOM 1370 N N . VAL A 1 186 ? 4.025 0.715 -15.814 1.00 90.38 186 VAL A N 1
ATOM 1371 C CA . VAL A 1 186 ? 4.235 1.061 -17.234 1.00 90.38 186 VAL A CA 1
ATOM 1372 C C . VAL A 1 186 ? 5.653 1.590 -17.471 1.00 90.38 186 VAL A C 1
ATOM 1374 O O . VAL A 1 186 ? 6.321 1.151 -18.409 1.00 90.38 186 VAL A O 1
ATOM 1377 N N . VAL A 1 187 ? 6.142 2.477 -16.597 1.00 89.50 187 VAL A N 1
ATOM 1378 C CA . VAL A 1 187 ? 7.515 3.011 -16.658 1.00 89.50 187 VAL A CA 1
ATOM 1379 C C . VAL A 1 187 ? 8.547 1.893 -16.491 1.00 89.50 187 VAL A C 1
ATOM 1381 O O . VAL A 1 187 ? 9.488 1.805 -17.273 1.00 89.50 187 VAL A O 1
ATOM 1384 N N . ALA A 1 188 ? 8.342 0.997 -15.524 1.00 87.81 188 ALA A N 1
ATOM 1385 C CA . ALA A 1 188 ? 9.226 -0.133 -15.243 1.00 87.81 188 ALA A CA 1
ATOM 1386 C C . ALA A 1 188 ? 9.377 -1.073 -16.445 1.00 87.81 188 ALA A C 1
ATOM 1388 O O . ALA A 1 188 ? 10.487 -1.474 -16.791 1.00 87.81 188 ALA A O 1
ATOM 1389 N N . VAL A 1 189 ? 8.251 -1.424 -17.073 1.00 88.00 189 VAL A N 1
ATOM 1390 C CA . VAL A 1 189 ? 8.227 -2.309 -18.242 1.00 88.00 189 VAL A CA 1
ATOM 1391 C C . VAL A 1 189 ? 8.892 -1.633 -19.434 1.00 88.00 189 VAL A C 1
ATOM 1393 O O . VAL A 1 189 ? 9.697 -2.276 -20.098 1.00 88.00 189 VAL A O 1
ATOM 1396 N N . SER A 1 190 ? 8.612 -0.347 -19.669 1.00 87.50 190 SER A N 1
ATOM 1397 C CA . SER A 1 190 ? 9.248 0.413 -20.756 1.00 87.50 190 SER A CA 1
ATOM 1398 C C . SER A 1 190 ? 10.769 0.445 -20.566 1.00 87.50 190 SER A C 1
ATOM 1400 O O . SER A 1 190 ? 11.507 -0.019 -21.425 1.00 87.50 190 SER A O 1
ATOM 1402 N N . TYR A 1 191 ? 11.237 0.820 -19.370 1.00 85.81 191 TYR A N 1
ATOM 1403 C CA . TYR A 1 191 ? 12.664 0.840 -19.034 1.00 85.81 191 TYR A CA 1
ATOM 1404 C C . TYR A 1 191 ? 13.351 -0.522 -19.231 1.00 85.81 191 TYR A C 1
ATOM 1406 O O . TYR A 1 191 ? 14.453 -0.586 -19.779 1.00 85.81 191 TYR A O 1
ATOM 1414 N N . GLY A 1 192 ? 12.701 -1.611 -18.800 1.00 86.88 192 GLY A N 1
ATOM 1415 C CA . GLY A 1 192 ? 13.227 -2.968 -18.950 1.00 86.88 192 GLY A CA 1
ATOM 1416 C C . GLY A 1 192 ? 13.339 -3.422 -20.409 1.00 86.88 192 GLY A C 1
ATOM 1417 O O . GLY A 1 192 ? 14.265 -4.154 -20.766 1.00 86.88 192 GLY A O 1
ATOM 1418 N N . VAL A 1 193 ? 12.410 -2.987 -21.263 1.00 87.38 193 VAL A N 1
ATOM 1419 C CA . VAL A 1 193 ? 12.459 -3.250 -22.708 1.00 87.38 193 VAL A CA 1
ATOM 1420 C C . VAL A 1 193 ? 13.609 -2.470 -23.354 1.00 87.38 193 VAL A C 1
ATOM 1422 O O . VAL A 1 193 ? 14.369 -3.061 -24.118 1.00 87.38 193 VAL A O 1
ATOM 1425 N N . ASP A 1 194 ? 13.800 -1.207 -22.973 1.00 86.00 194 ASP A N 1
ATOM 1426 C CA . ASP A 1 194 ? 14.786 -0.305 -23.588 1.00 86.00 194 ASP A CA 1
ATOM 1427 C C . ASP A 1 194 ? 16.237 -0.686 -23.271 1.00 86.00 194 ASP A C 1
ATOM 1429 O O . ASP A 1 194 ? 17.120 -0.593 -24.121 1.00 86.00 194 ASP A O 1
ATOM 1433 N N . HIS A 1 195 ? 16.499 -1.149 -22.047 1.00 84.38 195 HIS A N 1
ATOM 1434 C CA . HIS A 1 195 ? 17.859 -1.403 -21.551 1.00 84.38 195 HIS A CA 1
ATOM 1435 C C . HIS A 1 195 ? 18.270 -2.886 -21.630 1.00 84.38 195 HIS A C 1
ATOM 1437 O O . HIS A 1 195 ? 19.349 -3.276 -21.171 1.00 84.38 195 HIS A O 1
ATOM 1443 N N . GLY A 1 196 ? 17.416 -3.738 -22.206 1.00 83.88 196 GLY A N 1
ATOM 1444 C CA . GLY A 1 196 ? 17.684 -5.160 -22.416 1.00 83.88 196 GLY A CA 1
ATOM 1445 C C . GLY A 1 196 ? 17.738 -6.003 -21.133 1.00 83.88 196 GLY A C 1
ATOM 1446 O O . GLY A 1 196 ? 17.467 -5.544 -20.023 1.00 83.88 196 GLY A O 1
ATOM 1447 N N . TYR A 1 197 ? 18.104 -7.284 -21.274 1.00 82.00 197 TYR A N 1
ATOM 1448 C CA . TYR A 1 197 ? 17.920 -8.317 -20.237 1.00 82.00 197 TYR A CA 1
ATOM 1449 C C . TYR A 1 197 ? 18.587 -8.013 -18.880 1.00 82.00 197 TYR A C 1
ATOM 1451 O O . TYR A 1 197 ? 18.033 -8.344 -17.834 1.00 82.00 197 TYR A O 1
ATOM 1459 N N . ARG A 1 198 ? 19.750 -7.345 -18.864 1.00 81.25 198 ARG A N 1
ATOM 1460 C CA . ARG A 1 198 ? 20.475 -7.032 -17.614 1.00 81.25 198 ARG A CA 1
ATOM 1461 C C . ARG A 1 198 ? 19.725 -6.064 -16.693 1.00 81.25 198 ARG A C 1
ATOM 1463 O O . ARG A 1 198 ? 19.920 -6.126 -15.484 1.00 81.25 198 ARG A O 1
ATOM 1470 N N . SER A 1 199 ? 18.858 -5.216 -17.240 1.00 81.75 199 SER A N 1
ATOM 1471 C CA . SER A 1 199 ? 18.083 -4.239 -16.465 1.00 81.75 199 SER A CA 1
ATOM 1472 C C . SER A 1 199 ? 16.921 -4.865 -15.680 1.00 81.75 199 SER A C 1
ATOM 1474 O O . SER A 1 199 ? 16.449 -4.289 -14.700 1.00 81.75 199 SER A O 1
ATOM 1476 N N . TRP A 1 200 ? 16.482 -6.073 -16.052 1.00 81.06 200 TRP A N 1
ATOM 1477 C CA . TRP A 1 200 ? 15.300 -6.705 -15.463 1.00 81.06 200 TRP A CA 1
ATOM 1478 C C . TRP A 1 200 ? 15.495 -7.145 -14.016 1.00 81.06 200 TRP A C 1
ATOM 1480 O O . TRP A 1 200 ? 14.526 -7.138 -13.266 1.00 81.06 200 TRP A O 1
ATOM 1490 N N . GLY A 1 201 ? 16.715 -7.489 -13.594 1.00 82.38 201 GLY A N 1
ATOM 1491 C CA . GLY A 1 201 ? 16.981 -7.937 -12.221 1.00 82.38 201 GLY A CA 1
ATOM 1492 C C . GLY A 1 201 ? 16.525 -6.912 -11.167 1.00 82.38 201 GLY A C 1
ATOM 1493 O O . GLY A 1 201 ? 15.624 -7.212 -10.379 1.00 82.38 201 GLY A O 1
ATOM 1494 N N . PRO A 1 202 ? 17.067 -5.679 -11.187 1.00 79.56 202 PRO A N 1
ATOM 1495 C CA . PRO A 1 202 ? 16.654 -4.608 -10.274 1.00 79.56 202 PRO A CA 1
ATOM 1496 C C . PRO A 1 202 ? 15.190 -4.171 -10.439 1.00 79.56 202 PRO A C 1
ATOM 1498 O O . PRO A 1 202 ? 14.549 -3.740 -9.478 1.00 79.56 202 PRO A O 1
ATOM 1501 N N . VAL A 1 203 ? 14.648 -4.269 -11.655 1.00 84.69 203 VAL A N 1
ATOM 1502 C CA . VAL A 1 203 ? 13.277 -3.845 -11.974 1.00 84.69 203 VAL A CA 1
ATOM 1503 C C . VAL A 1 203 ? 12.241 -4.853 -11.472 1.00 84.69 203 VAL A C 1
ATOM 1505 O O . VAL A 1 203 ? 11.180 -4.447 -10.996 1.00 84.69 203 VAL A O 1
ATOM 1508 N N . LEU A 1 204 ? 12.542 -6.154 -11.509 1.00 85.50 204 LEU A N 1
ATOM 1509 C CA . LEU A 1 204 ? 11.600 -7.232 -11.194 1.00 85.50 204 LEU A CA 1
ATOM 1510 C C . LEU A 1 204 ? 11.046 -7.125 -9.771 1.00 85.50 204 LEU A C 1
ATOM 1512 O O . LEU A 1 204 ? 9.845 -7.294 -9.552 1.00 85.50 204 LEU A O 1
ATOM 1516 N N . VAL A 1 205 ? 11.904 -6.809 -8.801 1.00 83.50 205 VAL A N 1
ATOM 1517 C CA . VAL A 1 205 ? 11.497 -6.666 -7.397 1.00 83.50 205 VAL A CA 1
ATOM 1518 C C . VAL A 1 205 ? 10.546 -5.479 -7.232 1.00 83.50 205 VAL A C 1
ATOM 1520 O O . VAL A 1 205 ? 9.484 -5.614 -6.623 1.00 83.50 205 VAL A O 1
ATOM 1523 N N . LYS A 1 206 ? 10.875 -4.331 -7.839 1.00 86.50 206 LYS A N 1
ATOM 1524 C CA . LYS A 1 206 ? 10.039 -3.121 -7.796 1.00 86.50 206 LYS A CA 1
ATOM 1525 C C . LYS A 1 206 ? 8.687 -3.357 -8.481 1.00 86.50 206 LYS A C 1
ATOM 1527 O O . LYS A 1 206 ? 7.646 -3.000 -7.931 1.00 86.50 206 LYS A O 1
ATOM 1532 N N . LEU A 1 207 ? 8.699 -4.021 -9.639 1.00 89.00 207 LEU A N 1
ATOM 1533 C CA . LEU A 1 207 ? 7.505 -4.408 -10.393 1.00 89.00 207 LEU A CA 1
ATOM 1534 C C . LEU A 1 207 ? 6.600 -5.330 -9.566 1.00 89.00 207 LEU A C 1
ATOM 1536 O O . LEU A 1 207 ? 5.395 -5.104 -9.479 1.00 89.00 207 LEU A O 1
ATOM 1540 N N . THR A 1 208 ? 7.181 -6.342 -8.918 1.00 86.50 208 THR A N 1
ATOM 1541 C CA . THR A 1 208 ? 6.440 -7.308 -8.094 1.00 86.50 208 THR A CA 1
ATOM 1542 C C . THR A 1 208 ? 5.768 -6.620 -6.907 1.00 86.50 208 THR A C 1
ATOM 1544 O O . THR A 1 208 ? 4.596 -6.876 -6.633 1.00 86.50 208 THR A O 1
ATOM 1547 N N . LEU A 1 209 ? 6.467 -5.697 -6.238 1.00 87.81 209 LEU A N 1
ATOM 1548 C CA . LEU A 1 209 ? 5.906 -4.918 -5.132 1.00 87.81 209 LEU A CA 1
ATOM 1549 C C . LEU A 1 209 ? 4.784 -3.977 -5.592 1.00 87.81 209 LEU A C 1
ATOM 1551 O O . LEU A 1 209 ? 3.742 -3.907 -4.942 1.00 87.81 209 LEU A O 1
ATOM 1555 N N . ALA A 1 210 ? 4.944 -3.301 -6.731 1.00 91.75 210 ALA A N 1
ATOM 1556 C CA . ALA A 1 210 ? 3.887 -2.455 -7.284 1.00 91.75 210 ALA A CA 1
ATOM 1557 C C . ALA A 1 210 ? 2.645 -3.277 -7.674 1.00 91.75 210 ALA A C 1
ATOM 1559 O O . ALA A 1 210 ? 1.519 -2.917 -7.324 1.00 91.75 210 ALA A O 1
ATOM 1560 N N . LEU A 1 211 ? 2.833 -4.432 -8.323 1.00 89.38 211 LEU A N 1
ATOM 1561 C CA . LEU A 1 211 ? 1.745 -5.356 -8.660 1.00 89.38 211 LEU A CA 1
ATOM 1562 C C . LEU A 1 211 ? 1.059 -5.929 -7.415 1.00 89.38 211 LEU A C 1
ATOM 1564 O O . LEU A 1 211 ? -0.161 -6.097 -7.414 1.00 89.38 211 LEU A O 1
ATOM 1568 N N . TRP A 1 212 ? 1.806 -6.185 -6.341 1.00 89.44 212 TRP A N 1
ATOM 1569 C CA . TRP A 1 212 ? 1.256 -6.613 -5.055 1.00 89.44 212 TRP A CA 1
ATOM 1570 C C . TRP A 1 212 ? 0.311 -5.564 -4.454 1.00 89.44 212 TRP A C 1
ATOM 1572 O O . TRP A 1 212 ? -0.799 -5.904 -4.030 1.00 89.44 212 TRP A O 1
ATOM 1582 N N . VAL A 1 213 ? 0.700 -4.284 -4.483 1.00 93.00 213 VAL A N 1
ATOM 1583 C CA . VAL A 1 213 ? -0.153 -3.168 -4.040 1.00 93.00 213 VAL A CA 1
ATOM 1584 C C . VAL A 1 213 ? -1.401 -3.061 -4.920 1.00 93.00 213 VAL A C 1
ATOM 1586 O O . VAL A 1 213 ? -2.522 -3.024 -4.406 1.00 93.00 213 VAL A O 1
ATOM 1589 N N . VAL A 1 214 ? -1.247 -3.110 -6.247 1.00 91.31 214 VAL A N 1
ATOM 1590 C CA . VAL A 1 214 ? -2.383 -3.106 -7.188 1.00 91.31 214 VAL A CA 1
ATOM 1591 C C . VAL A 1 214 ? -3.327 -4.287 -6.921 1.00 91.31 214 VAL A C 1
ATOM 1593 O O . VAL A 1 214 ? -4.548 -4.118 -6.922 1.00 91.31 214 VAL A O 1
ATOM 1596 N N . ALA A 1 215 ? -2.797 -5.474 -6.616 1.00 88.31 215 ALA A N 1
ATOM 1597 C CA . ALA A 1 215 ? -3.596 -6.651 -6.287 1.00 88.31 215 ALA A CA 1
ATOM 1598 C C . ALA A 1 215 ? -4.399 -6.486 -4.984 1.00 88.31 215 ALA A C 1
ATOM 1600 O O . ALA A 1 215 ? -5.516 -7.008 -4.901 1.00 88.31 215 ALA A O 1
ATOM 1601 N N . HIS A 1 216 ? -3.900 -5.745 -3.993 1.00 87.94 216 HIS A N 1
ATOM 1602 C CA . HIS A 1 216 ? -4.668 -5.406 -2.788 1.00 87.94 216 HIS A CA 1
ATOM 1603 C C . HIS A 1 216 ? -5.770 -4.382 -3.090 1.00 87.94 216 HIS A C 1
ATOM 1605 O O . HIS A 1 216 ? -6.909 -4.545 -2.647 1.00 87.94 216 HIS A O 1
ATOM 1611 N N . LEU A 1 217 ? -5.482 -3.376 -3.923 1.00 89.31 217 LEU A N 1
ATOM 1612 C CA . LEU A 1 217 ? -6.440 -2.324 -4.285 1.00 89.31 217 LEU A CA 1
ATOM 1613 C C . LEU A 1 217 ? -7.406 -2.717 -5.422 1.00 89.31 217 LEU A C 1
ATOM 1615 O O . LEU A 1 217 ? -8.346 -1.979 -5.721 1.00 89.31 217 LEU A O 1
ATOM 1619 N N . GLN A 1 218 ? -7.263 -3.900 -6.026 1.00 85.12 218 GLN A N 1
ATOM 1620 C CA . GLN A 1 218 ? -8.096 -4.337 -7.157 1.00 85.12 218 GLN A CA 1
ATOM 1621 C C . GLN A 1 218 ? -9.606 -4.354 -6.849 1.00 85.12 218 GLN A C 1
ATOM 1623 O O . GLN A 1 218 ? -10.430 -4.154 -7.740 1.00 85.12 218 GLN A O 1
ATOM 1628 N N . GLY A 1 219 ? -9.986 -4.626 -5.593 1.00 80.81 219 GLY A N 1
ATOM 1629 C CA . GLY A 1 219 ? -11.390 -4.630 -5.171 1.00 80.81 219 GLY A CA 1
ATOM 1630 C C . GLY A 1 219 ? -11.998 -3.231 -5.243 1.00 80.81 219 GLY A C 1
ATOM 1631 O O . GLY A 1 219 ? -13.110 -3.063 -5.740 1.00 80.81 219 GLY A O 1
ATOM 1632 N N . PHE A 1 220 ? -11.221 -2.226 -4.840 1.00 82.25 220 PHE A N 1
ATOM 1633 C CA . PHE A 1 220 ? -11.575 -0.819 -4.969 1.00 82.25 220 PHE A CA 1
ATOM 1634 C C . PHE A 1 220 ? -11.638 -0.383 -6.436 1.00 82.25 220 PHE A C 1
ATOM 1636 O O . PHE A 1 220 ? -12.630 0.217 -6.844 1.00 82.25 220 PHE A O 1
ATOM 1643 N N . PHE A 1 221 ? -10.656 -0.777 -7.256 1.00 80.25 221 PHE A N 1
ATOM 1644 C CA . PHE A 1 221 ? -10.668 -0.510 -8.699 1.00 80.25 221 PHE A CA 1
ATOM 1645 C C . PHE A 1 221 ? -11.936 -1.042 -9.375 1.00 80.25 221 PHE A C 1
ATOM 1647 O O . PHE A 1 221 ? -12.632 -0.312 -10.078 1.00 80.25 221 PHE A O 1
ATOM 1654 N N . ARG A 1 222 ? -12.296 -2.303 -9.104 1.00 79.56 222 ARG A N 1
ATOM 1655 C CA . ARG A 1 222 ? -13.545 -2.890 -9.608 1.00 79.56 222 ARG A CA 1
ATOM 1656 C C . ARG A 1 222 ? -14.777 -2.173 -9.065 1.00 79.56 222 ARG A C 1
ATOM 1658 O O . ARG A 1 222 ? -15.731 -2.017 -9.810 1.00 79.56 222 ARG A O 1
ATOM 1665 N N . GLY A 1 223 ? -14.757 -1.715 -7.815 1.00 77.88 223 GLY A N 1
ATOM 1666 C CA . GLY A 1 223 ? -15.841 -0.926 -7.224 1.00 77.88 223 GLY A CA 1
ATOM 1667 C C . GLY A 1 223 ? -16.052 0.432 -7.905 1.00 77.88 223 GLY A C 1
ATOM 1668 O O . GLY A 1 223 ? -17.196 0.843 -8.093 1.00 77.88 223 GLY A O 1
ATOM 1669 N N . LEU A 1 224 ? -14.973 1.101 -8.331 1.00 73.94 224 LEU A N 1
ATOM 1670 C CA . LEU A 1 224 ? -15.054 2.323 -9.142 1.00 73.94 224 LEU A CA 1
ATOM 1671 C C . LEU A 1 224 ? -15.648 2.038 -10.528 1.00 73.94 224 LEU A C 1
ATOM 1673 O O . LEU A 1 224 ? -16.495 2.789 -11.008 1.00 73.94 224 LEU A O 1
ATOM 1677 N N . LEU A 1 225 ? -15.237 0.930 -11.148 1.00 69.44 225 LEU A N 1
ATOM 1678 C CA . LEU A 1 225 ? -15.691 0.531 -12.480 1.00 69.44 225 LEU A CA 1
ATOM 1679 C C . LEU A 1 225 ? -17.121 -0.028 -12.480 1.00 69.44 225 LEU A C 1
ATOM 1681 O O . LEU A 1 225 ? -17.826 0.134 -13.466 1.00 69.44 225 LEU A O 1
ATOM 1685 N N . ALA A 1 226 ? -17.580 -0.633 -11.381 1.00 64.81 226 ALA A N 1
ATOM 1686 C CA . ALA A 1 226 ? -18.886 -1.290 -11.275 1.00 64.81 226 ALA A CA 1
ATOM 1687 C C . ALA A 1 226 ? -20.086 -0.339 -11.414 1.00 64.81 226 ALA A C 1
ATOM 1689 O O . ALA A 1 226 ? -21.201 -0.799 -11.639 1.00 64.81 226 ALA A O 1
ATOM 1690 N N . ARG A 1 227 ? -19.878 0.982 -11.313 1.00 57.91 227 ARG A N 1
ATOM 1691 C CA . ARG A 1 227 ? -20.920 1.982 -11.606 1.00 57.91 227 ARG A CA 1
ATOM 1692 C C . ARG A 1 227 ? -21.164 2.177 -13.110 1.00 57.91 227 ARG A C 1
ATOM 1694 O O . ARG A 1 227 ? -22.068 2.919 -13.478 1.00 57.91 227 ARG A O 1
ATOM 1701 N N . ARG A 1 228 ? -20.364 1.543 -13.974 1.00 51.97 228 ARG A N 1
ATOM 1702 C CA . ARG A 1 228 ? -20.494 1.547 -15.435 1.00 51.97 228 ARG A CA 1
ATOM 1703 C C . ARG A 1 228 ? -20.719 0.088 -15.869 1.00 51.97 228 ARG A C 1
ATOM 1705 O O . ARG A 1 228 ? -19.882 -0.757 -15.563 1.00 51.97 228 ARG A O 1
ATOM 1712 N N . ASP A 1 229 ? -21.843 -0.225 -16.521 1.00 51.81 229 ASP A N 1
ATOM 1713 C CA . ASP A 1 229 ? -22.162 -1.565 -17.069 1.00 51.81 229 ASP A CA 1
ATOM 1714 C C . ASP A 1 229 ? -20.971 -2.232 -17.760 1.00 51.81 229 ASP A C 1
ATOM 1716 O O . ASP A 1 229 ? -20.184 -1.486 -18.314 1.00 51.81 229 ASP A O 1
ATOM 1720 N N . ARG A 1 230 ? -20.905 -3.585 -17.799 1.00 53.56 230 ARG A N 1
ATOM 1721 C CA . ARG A 1 230 ? -19.888 -4.554 -18.337 1.00 53.56 230 ARG A CA 1
ATOM 1722 C C . ARG A 1 230 ? -18.814 -4.115 -19.373 1.00 53.56 230 ARG A C 1
ATOM 1724 O O . ARG A 1 230 ? -17.840 -4.837 -19.559 1.00 53.56 230 ARG A O 1
ATOM 1731 N N . ALA A 1 231 ? -18.930 -2.955 -20.002 1.00 49.72 231 ALA A N 1
ATOM 1732 C CA . ALA A 1 231 ? -17.938 -2.259 -20.813 1.00 49.72 231 ALA A CA 1
ATOM 1733 C C . ALA A 1 231 ? -16.616 -1.803 -20.130 1.00 49.72 231 ALA A C 1
ATOM 1735 O O . ALA A 1 231 ? -15.634 -1.685 -20.865 1.00 49.72 231 ALA A O 1
ATOM 1736 N N . PRO A 1 232 ? -16.473 -1.545 -18.806 1.00 53.81 232 PRO A N 1
ATOM 1737 C CA . PRO A 1 232 ? -15.245 -0.952 -18.275 1.00 53.81 232 PRO A CA 1
ATOM 1738 C C . PRO A 1 232 ? -14.076 -1.932 -18.231 1.00 53.81 232 PRO A C 1
ATOM 1740 O O . PRO A 1 232 ? -12.938 -1.505 -18.361 1.00 53.81 232 PRO A O 1
ATOM 1743 N N . THR A 1 233 ? -14.308 -3.239 -18.083 1.00 55.47 233 THR A N 1
ATOM 1744 C CA . THR A 1 233 ? -13.217 -4.228 -18.128 1.00 55.47 233 THR A CA 1
ATOM 1745 C C . THR A 1 233 ? -12.617 -4.327 -19.523 1.00 55.47 233 THR A C 1
ATOM 1747 O O . THR A 1 233 ? -11.402 -4.410 -19.651 1.00 55.47 233 THR A O 1
ATOM 1750 N N . ILE A 1 234 ? -13.454 -4.255 -20.560 1.00 60.00 234 ILE A N 1
ATOM 1751 C CA . ILE A 1 234 ? -13.023 -4.206 -21.959 1.00 60.00 234 ILE A CA 1
ATOM 1752 C C . ILE A 1 234 ? -12.305 -2.883 -22.236 1.00 60.00 234 ILE A C 1
ATOM 1754 O O . ILE A 1 234 ? -11.200 -2.907 -22.758 1.00 60.00 234 ILE A O 1
ATOM 1758 N N . ALA A 1 235 ? -12.856 -1.741 -21.821 1.00 59.78 235 ALA A N 1
ATOM 1759 C CA . ALA A 1 235 ? -12.207 -0.442 -22.006 1.00 59.78 235 ALA A CA 1
ATOM 1760 C C . ALA A 1 235 ? -10.858 -0.329 -21.272 1.00 59.78 235 ALA A C 1
ATOM 1762 O O . ALA A 1 235 ? -9.924 0.246 -21.817 1.00 59.78 235 ALA A O 1
ATOM 1763 N N . VAL A 1 236 ? -10.730 -0.911 -20.073 1.00 63.56 236 VAL A N 1
ATOM 1764 C CA . VAL A 1 236 ? -9.453 -1.004 -19.343 1.00 63.56 236 VAL A CA 1
ATOM 1765 C C . VAL A 1 236 ? -8.479 -1.941 -20.052 1.00 63.56 236 VAL A C 1
ATOM 1767 O O . VAL A 1 236 ? -7.296 -1.641 -20.138 1.00 63.56 236 VAL A O 1
ATOM 1770 N N . LEU A 1 237 ? -8.957 -3.065 -20.588 1.00 64.88 237 LEU A N 1
ATOM 1771 C CA . LEU A 1 237 ? -8.122 -3.963 -21.384 1.00 64.88 237 LEU A CA 1
ATOM 1772 C C . LEU A 1 237 ? -7.579 -3.238 -22.626 1.00 64.88 237 LEU A C 1
ATOM 1774 O O . LEU A 1 237 ? -6.383 -3.296 -22.896 1.00 64.88 237 LEU A O 1
ATOM 1778 N N . TRP A 1 238 ? -8.441 -2.501 -23.332 1.00 58.50 238 TRP A N 1
ATOM 1779 C CA . TRP A 1 238 ? -8.060 -1.684 -24.482 1.00 58.50 238 TRP A CA 1
ATOM 1780 C C . TRP A 1 238 ? -7.162 -0.513 -24.098 1.00 58.50 238 TRP A C 1
ATOM 1782 O O . TRP A 1 238 ? -6.252 -0.210 -24.856 1.00 58.50 238 TRP A O 1
ATOM 1792 N N . SER A 1 239 ? -7.354 0.128 -22.942 1.00 68.38 239 SER A N 1
ATOM 1793 C CA . SER A 1 239 ? -6.488 1.228 -22.510 1.00 68.38 239 SER A CA 1
ATOM 1794 C C . SER A 1 239 ? -5.105 0.734 -22.100 1.00 68.38 239 SER A C 1
ATOM 1796 O O . SER A 1 239 ? -4.118 1.357 -22.469 1.00 68.38 239 SER A O 1
ATOM 1798 N N . VAL A 1 240 ? -5.009 -0.409 -21.416 1.00 74.69 240 VAL A N 1
ATOM 1799 C CA . VAL A 1 240 ? -3.726 -1.059 -21.110 1.00 74.69 240 VAL A CA 1
ATOM 1800 C C . VAL A 1 240 ? -3.018 -1.472 -22.399 1.00 74.69 240 VAL A C 1
ATOM 1802 O O . VAL A 1 240 ? -1.828 -1.206 -22.549 1.00 74.69 240 VAL A O 1
ATOM 1805 N N . LEU A 1 241 ? -3.744 -2.061 -23.354 1.00 73.31 241 LEU A N 1
ATOM 1806 C CA . LEU A 1 241 ? -3.197 -2.432 -24.659 1.00 73.31 241 LEU A CA 1
ATOM 1807 C C . LEU A 1 241 ? -2.742 -1.199 -25.453 1.00 73.31 241 LEU A C 1
ATOM 1809 O O . LEU A 1 241 ? -1.644 -1.189 -25.997 1.00 73.31 241 LEU A O 1
ATOM 1813 N N . PHE A 1 242 ? -3.541 -0.136 -25.469 1.00 79.62 242 PHE A N 1
ATOM 1814 C CA . PHE A 1 242 ? -3.228 1.112 -26.159 1.00 79.62 242 PHE A CA 1
ATOM 1815 C C . PHE A 1 242 ? -2.019 1.825 -25.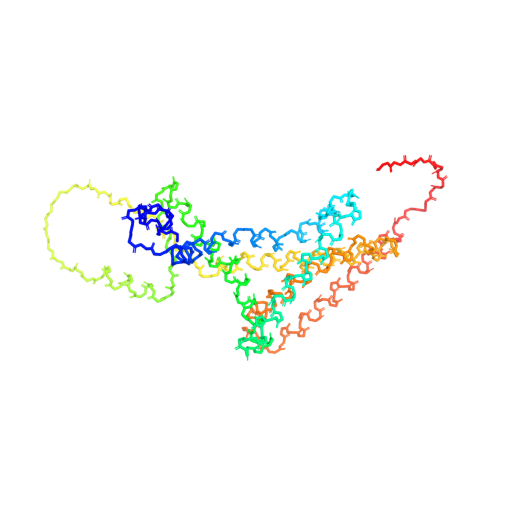542 1.00 79.62 242 PHE A C 1
ATOM 1817 O O . PHE A 1 242 ? -1.119 2.230 -26.270 1.00 79.62 242 PHE A O 1
ATOM 1824 N N . VAL A 1 243 ? -1.950 1.920 -24.210 1.00 75.25 243 VAL A N 1
ATOM 1825 C CA . VAL A 1 243 ? -0.794 2.481 -23.491 1.00 75.25 243 VAL A CA 1
ATOM 1826 C C . VAL A 1 243 ? 0.454 1.636 -23.736 1.00 75.25 243 VAL A C 1
ATOM 1828 O O . VAL A 1 243 ? 1.516 2.193 -23.980 1.00 75.25 243 VAL A O 1
ATOM 1831 N N . SER A 1 244 ? 0.333 0.307 -23.749 1.00 76.19 244 SER A N 1
ATOM 1832 C CA . SER A 1 244 ? 1.445 -0.584 -24.090 1.00 76.19 244 SER A CA 1
ATOM 1833 C C . SER A 1 244 ? 1.948 -0.353 -25.518 1.00 76.19 244 SER A C 1
ATOM 1835 O O . SER A 1 244 ? 3.156 -0.265 -25.719 1.00 76.19 244 SER A O 1
ATOM 1837 N N . VAL A 1 245 ? 1.048 -0.228 -26.497 1.00 75.44 245 VAL A N 1
ATOM 1838 C CA . VAL A 1 245 ? 1.404 0.036 -27.901 1.00 75.44 245 VAL A CA 1
ATOM 1839 C C . VAL A 1 245 ? 2.041 1.417 -28.061 1.00 75.44 245 VAL A C 1
ATOM 1841 O O . VAL A 1 245 ? 3.038 1.535 -28.764 1.00 75.44 245 VAL A O 1
ATOM 1844 N N . LEU A 1 246 ? 1.523 2.444 -27.381 1.00 74.62 246 LEU A N 1
ATOM 1845 C CA . LEU A 1 246 ? 2.108 3.786 -27.393 1.00 74.62 246 LEU A CA 1
ATOM 1846 C C . LEU A 1 246 ? 3.482 3.840 -26.719 1.00 74.62 246 LEU A C 1
ATOM 1848 O O . LEU A 1 246 ? 4.373 4.480 -27.266 1.00 74.62 246 LEU A O 1
ATOM 1852 N N . SER A 1 247 ? 3.679 3.142 -25.595 1.00 72.19 247 SER A N 1
ATOM 1853 C CA . SER A 1 247 ? 5.004 2.986 -24.977 1.00 72.19 247 SER A CA 1
ATOM 1854 C C . SER A 1 247 ? 5.982 2.350 -25.962 1.00 72.19 247 SER A C 1
ATOM 1856 O O . SER A 1 247 ? 7.061 2.881 -26.182 1.00 72.19 247 SER A O 1
ATOM 1858 N N . LEU A 1 248 ? 5.590 1.252 -26.616 1.00 67.06 248 LEU A N 1
ATOM 1859 C CA . LEU A 1 248 ? 6.447 0.576 -27.594 1.00 67.06 248 LEU A CA 1
ATOM 1860 C C . LEU A 1 248 ? 6.741 1.452 -28.819 1.00 67.06 248 LEU A C 1
ATOM 1862 O O . LEU A 1 248 ? 7.860 1.441 -29.326 1.00 67.06 248 LEU A O 1
ATOM 1866 N N . LEU A 1 249 ? 5.763 2.218 -29.303 1.00 72.69 249 LEU A N 1
ATOM 1867 C CA . LEU A 1 249 ? 5.951 3.164 -30.406 1.00 72.69 249 LEU A CA 1
ATOM 1868 C C . LEU A 1 249 ? 6.906 4.292 -30.027 1.00 72.69 249 LEU A C 1
ATOM 1870 O O . LEU A 1 249 ? 7.795 4.606 -30.811 1.00 72.69 249 LEU A O 1
ATOM 1874 N N . TRP A 1 250 ? 6.751 4.860 -28.832 1.00 75.19 250 TRP A N 1
ATOM 1875 C CA . TRP A 1 250 ? 7.633 5.903 -28.319 1.00 75.19 250 TRP A CA 1
ATOM 1876 C C . TRP A 1 250 ? 9.084 5.417 -28.242 1.00 75.19 250 TRP A C 1
ATOM 1878 O O . TRP A 1 250 ? 9.976 6.044 -28.805 1.00 75.19 250 TRP A O 1
ATOM 1888 N N . VAL A 1 251 ? 9.292 4.234 -27.658 1.00 68.12 251 VAL A N 1
ATOM 1889 C CA . VAL A 1 251 ? 10.599 3.562 -27.579 1.00 68.12 251 VAL A CA 1
ATOM 1890 C C . VAL A 1 251 ? 11.230 3.381 -28.956 1.00 68.12 251 VAL A C 1
ATOM 1892 O O . VAL A 1 251 ? 12.416 3.653 -29.149 1.00 68.12 251 VAL A O 1
ATOM 1895 N N . ASN A 1 252 ? 10.445 2.939 -29.940 1.00 70.44 252 ASN A N 1
ATOM 1896 C CA . ASN A 1 252 ? 10.951 2.767 -31.295 1.00 70.44 252 ASN A CA 1
ATOM 1897 C C . ASN A 1 252 ? 11.327 4.116 -31.924 1.00 70.44 252 ASN A C 1
ATOM 1899 O O . ASN A 1 252 ? 12.403 4.230 -32.500 1.00 70.44 252 ASN A O 1
ATOM 1903 N N . VAL A 1 253 ? 10.492 5.150 -31.794 1.00 73.12 253 VAL A N 1
ATOM 1904 C CA . VAL A 1 253 ? 10.762 6.482 -32.367 1.00 73.12 253 VAL A CA 1
ATOM 1905 C C . VAL A 1 253 ? 12.005 7.132 -31.755 1.00 73.12 253 VAL A C 1
ATOM 1907 O O . VAL A 1 253 ? 12.818 7.678 -32.503 1.00 73.12 253 VAL A O 1
ATOM 1910 N N . ASP A 1 254 ? 12.201 7.028 -30.440 1.00 59.94 254 ASP A N 1
ATOM 1911 C CA . ASP A 1 254 ? 13.420 7.515 -29.779 1.00 59.94 254 ASP A CA 1
ATOM 1912 C C . ASP A 1 254 ? 14.656 6.734 -30.250 1.00 59.94 254 ASP A C 1
ATOM 1914 O O . ASP A 1 254 ? 15.692 7.330 -30.550 1.00 59.94 254 ASP A O 1
ATOM 1918 N N . SER A 1 255 ? 14.529 5.414 -30.429 1.00 59.41 255 SER A N 1
ATOM 1919 C CA . SER A 1 255 ? 15.608 4.567 -30.958 1.00 59.41 255 SER A CA 1
ATOM 1920 C C . SER A 1 255 ? 16.012 4.938 -32.392 1.00 59.41 255 SER A C 1
ATOM 1922 O O . SER A 1 255 ? 17.186 4.840 -32.739 1.00 59.41 255 SER A O 1
ATOM 1924 N N . TYR A 1 256 ? 15.066 5.385 -33.228 1.00 56.69 256 TYR A N 1
ATOM 1925 C CA . TYR A 1 256 ? 15.339 5.844 -34.600 1.00 56.69 256 TYR A CA 1
ATOM 1926 C C . TYR A 1 256 ? 15.819 7.298 -34.680 1.00 56.69 256 TYR A C 1
ATOM 1928 O O . TYR A 1 256 ? 16.483 7.668 -35.647 1.00 56.69 256 TYR A O 1
ATOM 1936 N N . SER A 1 257 ? 15.483 8.122 -33.686 1.00 60.09 257 SER A N 1
ATOM 1937 C CA . SER A 1 257 ? 15.882 9.534 -33.625 1.00 60.09 257 SER A CA 1
ATOM 1938 C C . SER A 1 257 ? 17.248 9.734 -32.960 1.00 60.09 257 SER A C 1
ATOM 1940 O O . SER A 1 257 ? 17.811 10.827 -33.032 1.00 60.09 257 SER A O 1
ATOM 1942 N N . ALA A 1 258 ? 17.797 8.692 -32.326 1.00 51.66 258 ALA A N 1
ATOM 1943 C CA . ALA A 1 258 ? 19.131 8.714 -31.747 1.00 51.66 258 ALA A CA 1
ATOM 1944 C C . ALA A 1 258 ? 20.200 8.838 -32.857 1.00 51.66 258 ALA A C 1
ATOM 1946 O O . ALA A 1 258 ? 20.261 7.990 -33.752 1.00 51.66 258 ALA A O 1
ATOM 1947 N N . PRO A 1 259 ? 21.062 9.875 -32.835 1.00 53.75 259 PRO A N 1
ATOM 1948 C CA . PRO A 1 259 ? 22.149 9.992 -33.801 1.00 53.75 259 PRO A CA 1
ATOM 1949 C C . PRO A 1 259 ? 23.117 8.803 -33.662 1.00 53.75 259 PRO A C 1
ATOM 1951 O O . PRO A 1 259 ? 23.313 8.300 -32.552 1.00 53.75 259 PRO A O 1
ATOM 1954 N N . PRO A 1 260 ? 23.742 8.338 -34.762 1.00 47.22 260 PRO A N 1
ATOM 1955 C CA . PRO A 1 260 ? 24.634 7.184 -34.726 1.00 47.22 260 PRO A CA 1
ATOM 1956 C C . PRO A 1 260 ? 25.771 7.421 -33.726 1.00 47.22 260 PRO A C 1
ATOM 1958 O O . PRO A 1 260 ? 26.465 8.437 -33.790 1.00 47.22 260 PRO A O 1
ATOM 1961 N N . ALA A 1 261 ? 25.940 6.478 -32.797 1.00 48.00 261 ALA A N 1
ATOM 1962 C CA . ALA A 1 261 ? 26.945 6.542 -31.746 1.00 48.00 261 ALA A CA 1
ATOM 1963 C C . ALA A 1 261 ? 28.347 6.724 -32.350 1.00 48.00 261 ALA A C 1
ATOM 1965 O O . ALA A 1 261 ? 28.874 5.830 -33.015 1.00 48.00 261 ALA A O 1
ATOM 1966 N N . GLN A 1 262 ? 28.967 7.879 -32.098 1.00 39.47 262 GLN A N 1
ATOM 1967 C CA . GLN A 1 262 ? 30.403 8.034 -32.279 1.00 39.47 262 GLN A CA 1
ATOM 1968 C C . GLN A 1 262 ? 31.106 7.164 -31.237 1.00 39.47 262 GLN A C 1
ATOM 1970 O O . GLN A 1 262 ? 30.900 7.298 -30.033 1.00 39.47 262 GLN A O 1
ATOM 1975 N N . SER A 1 263 ? 31.931 6.241 -31.720 1.00 45.47 263 SER A N 1
ATOM 1976 C CA . SER A 1 263 ? 32.818 5.422 -30.909 1.00 45.47 263 SER A CA 1
ATOM 1977 C C . SER A 1 263 ? 33.855 6.308 -30.216 1.00 45.47 263 SER A C 1
ATOM 1979 O O . SER A 1 263 ? 34.882 6.637 -30.811 1.00 45.47 263 SER A O 1
ATOM 1981 N N . THR A 1 264 ? 33.619 6.680 -28.961 1.00 38.53 264 THR A N 1
ATOM 1982 C CA . THR A 1 264 ? 34.658 7.263 -28.105 1.00 38.53 264 THR A CA 1
ATOM 1983 C C . THR A 1 264 ? 34.842 6.438 -26.842 1.00 38.53 264 THR A C 1
ATOM 1985 O O . THR A 1 264 ? 33.944 6.276 -26.022 1.00 38.53 264 THR A O 1
ATOM 1988 N N . LEU A 1 265 ? 36.052 5.890 -26.779 1.00 40.44 265 LEU A N 1
ATOM 1989 C CA . LEU A 1 265 ? 36.740 5.193 -25.703 1.00 40.44 265 LEU A CA 1
ATOM 1990 C C . LEU A 1 265 ? 36.326 5.597 -24.276 1.00 40.44 265 LEU A C 1
ATOM 1992 O O . LEU A 1 265 ? 36.430 6.753 -23.889 1.00 40.44 265 LEU A O 1
ATOM 1996 N N . GLN A 1 266 ? 35.987 4.566 -23.497 1.00 40.91 266 GLN A N 1
ATOM 1997 C CA . GLN A 1 266 ? 36.528 4.279 -22.165 1.00 40.91 266 GLN A CA 1
ATOM 1998 C C . GLN A 1 266 ? 36.556 5.431 -21.142 1.00 40.91 266 GLN A C 1
ATOM 2000 O O . GLN A 1 266 ? 37.510 6.198 -21.097 1.00 40.91 266 GLN A O 1
ATOM 2005 N N . GLN A 1 267 ? 35.622 5.405 -20.185 1.00 31.12 267 GLN A N 1
ATOM 2006 C CA . GLN A 1 267 ? 35.921 5.666 -18.769 1.00 31.12 267 GLN A CA 1
ATOM 2007 C C . GLN A 1 267 ? 34.842 5.041 -17.862 1.00 31.12 267 GLN A C 1
ATOM 2009 O O . GLN A 1 267 ? 33.662 5.096 -18.211 1.00 31.12 267 GLN A O 1
ATOM 2014 N N . PRO A 1 268 ? 35.217 4.410 -16.731 1.00 46.75 268 PRO A N 1
ATOM 2015 C CA . PRO A 1 268 ? 34.262 3.848 -15.787 1.00 46.75 268 PRO A CA 1
ATOM 2016 C 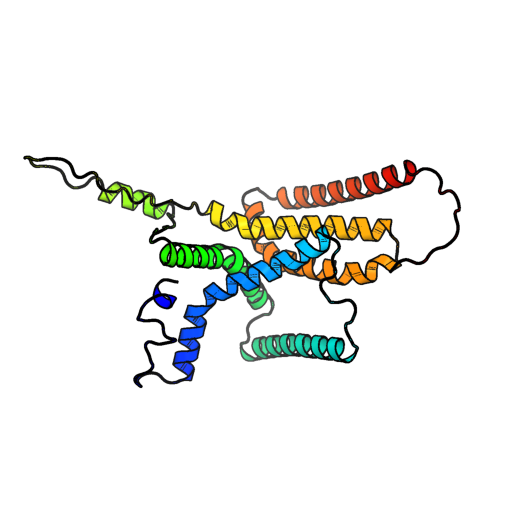C . PRO A 1 268 ? 33.772 4.959 -14.855 1.00 46.75 268 PRO A C 1
ATOM 2018 O O . PRO A 1 268 ? 34.579 5.737 -14.345 1.00 46.75 268 PRO A O 1
ATOM 2021 N N . VAL A 1 269 ? 32.467 5.025 -14.607 1.00 39.03 269 VAL A N 1
ATOM 2022 C CA . VAL A 1 269 ? 31.913 5.886 -13.560 1.00 39.03 269 VAL A CA 1
ATOM 2023 C C . VAL A 1 269 ? 31.003 5.046 -12.674 1.00 39.03 269 VAL A C 1
ATOM 2025 O O . VAL A 1 269 ? 30.203 4.255 -13.173 1.00 39.03 269 VAL A O 1
ATOM 2028 N N . LEU A 1 270 ? 31.273 5.218 -11.380 1.00 35.34 270 LEU A N 1
ATOM 2029 C CA . LEU A 1 270 ? 30.560 4.790 -10.179 1.00 35.34 270 LEU A CA 1
ATOM 2030 C C . LEU A 1 270 ? 29.034 4.813 -10.304 1.00 35.34 270 LEU A C 1
ATOM 2032 O O . LEU A 1 270 ? 28.509 5.785 -10.894 1.00 35.34 270 LEU A O 1
#

Sequence (270 aa):
MGVLLSRHCPVWAGAGGSLRFMQRLGYVSCVAYPLASIPLTVYCALPAACLLTGKSIFPDDVGFNDAVVVILLLSSVVATVALELRWSGVTLRAWWRDQKLWAVTGTSACLAAVFQGILRSCAGVDVCFSSTYTETAATRTSSSTSDDDSGAAGEEPYDAQKSVLRWSNLLIPPASLLLGNLAGVVVAVSYGVDHGYRSWGPVLVKLTLALWVVAHLQGFFRGLLARRDRAPTIAVLWSVLFVSVLSLLWVNVDSYSAPPAQSTLQQPVL

Radius of gyration: 26.43 Å; chains: 1; bounding box: 78×68×74 Å

Foldseek 3Di:
DCCCPDPNNLVPVCPPDDDDPVVSVVSNCVVCVLVVLVVLLVLLCVLLCCLVVVNFPDDPPQDPVNVVVVVVVVVVVVVVVVVCCVVVVDDPVVVLVVLLVSSLCSQFVSPVVVVQVVCCVPPVQRADADDPVVVVVVVVVVPPDDDDDDDDDDDDPPPRCRPHDYSVNSNVRLVVSLVSLVVSLLSLVLVDVLVDDVSCPSSVVSNVSSVVSNSSNVVVVVVVVVVPPPCPVVVVVVVVVVSNVVSVVVSVVVVVVDDPDDDDDDDDDD

InterPro domains:
  IPR005150 Cellulose synthase [PF03552] (3-258)

Organism: Zea mays (NCBI:txid4577)

Secondary structure (DSSP, 8-state):
-HHHHSTT-TTTTTTTS-S-HHHHHHHHHHHHGGGGHHHHHHHHHHHHHHHHH---SS-TT--HHHHHHHHHHHHHHHHHHHHHHHHH---HHHHHHHHHHHHHHIIIIIHHHHHHHHHHHHH--------HHHHHHHHHHTS-----------------------HHHHTHHHHHHHHHHHHHHHHHHHHHHHT-GGGHHHHHHHHHHHHHHHHHHHHHHHHHHTTS-SHHHHHHHHHHHHHHHHHHHHHHHHHHHSPP----------

pLDDT: mean 73.0, std 18.8, range [27.59, 94.88]